Protein AF-A0A2L2WMX5-F1 (afdb_monomer)

pLDDT: mean 73.36, std 18.56, range [34.0, 93.81]

Nearest PDB structures (foldseek):
  5go3-assembly1_A  TM=2.638E-01  e=4.614E+00  Vibrio cholerae O1 biovar El Tor str. N16961
  4u0m-assembly2_B  TM=2.559E-01  e=7.012E+00  Vibrio cholerae O1 biovar El Tor str. N16961
  4xj3-assembly1_A  TM=2.789E-01  e=8.389E+00  Vibrio cholerae O1 biovar El Tor str. N16961

Sequence (191 aa):
MYQADRGTYKKETFTELFYHSCLGKLIIMAVIVAFGLLFANLSVPTEDDMIYNTADGISQCINENKLSKNDRIDDVVRNFTAIFTDSDSASIINNLKDFDKYNRLEVYRHTFYSTARVHNNFRPEGTRVAIGIFGIVIPTVSYNDIVMTVGPVRKEYNQKIIETNYDDEYFGTNPDLGNTYNTYQGDGSAE

Foldseek 3Di:
DPPPPPPDPPPDDPVNVLCPDPNNVVVVVVVVVVVVLVLLQVQAADPVRQCQLLLQLQLVQVVVCVVPNDDLVVLQVSLVVSLVDGDDPVSSVVRVVLQVVFWDWDKADDSRKIWIFIDGPVCNVTDTQWITGRNTIRGNDHPVRTDRDDDPPPPDDDDDDDPDPDDPPDPDDDPPPPDPDDDDDDDDDDD

Mean predicted aligned error: 16.43 Å

Radius of gyration: 32.98 Å; Cα contacts (8 Å, |Δi|>4): 197; chains: 1; bounding box: 71×63×131 Å

Secondary structure (DSSP, 8-state):
-------------HHHHHHHSHHHHHHHHHHHHHHHHHHHHHTSPPHHHHHHHHHHHHHHHHHHHHHS---HHHHHHHHHHTTS-PPPHHHHHHHHHHHHHHEEEEEEE-SS-EEEEEEETTEEEEEEEEEEETTEEEE---GGG-----------SS--S------TT--PPPP----------------

Solvent-accessible surface area (backbone atoms only — not comparable to full-atom values): 11806 Å² total; per-residue (Å²): 139,82,77,77,78,86,70,74,83,70,79,71,50,75,64,57,58,34,64,73,32,74,67,36,48,50,50,52,50,49,50,54,51,50,50,52,53,48,52,37,39,69,28,31,46,51,69,66,58,46,50,52,54,37,48,42,42,46,25,54,47,52,56,48,48,74,76,44,86,73,53,77,66,54,38,52,52,48,26,59,50,46,63,79,48,85,70,62,68,74,56,33,60,61,48,44,58,48,34,61,73,48,33,44,84,46,74,47,79,56,77,55,31,26,36,31,26,36,29,31,91,91,38,74,87,40,46,74,30,27,43,21,45,71,56,41,58,42,36,54,52,52,68,90,76,55,50,76,76,88,71,87,79,70,93,75,85,88,87,78,89,68,95,72,86,72,74,95,81,70,90,70,82,80,80,85,78,72,85,91,82,81,76,94,80,91,82,82,82,90,131

Structure (mmCIF, N/CA/C/O backbone):
data_AF-A0A2L2WMX5-F1
#
_entry.id   AF-A0A2L2WMX5-F1
#
loop_
_atom_site.group_PDB
_atom_site.id
_atom_site.type_symbol
_atom_site.label_atom_id
_atom_site.label_alt_id
_atom_site.label_comp_id
_atom_site.label_asym_id
_atom_site.label_entity_id
_atom_site.label_seq_id
_atom_site.pdbx_PDB_ins_code
_atom_site.Cartn_x
_atom_site.Cartn_y
_atom_site.Cartn_z
_atom_site.occupancy
_atom_site.B_iso_or_equiv
_atom_site.auth_seq_id
_atom_site.auth_comp_id
_atom_site.auth_asym_id
_atom_site.auth_atom_id
_atom_site.pdbx_PDB_model_num
ATOM 1 N N . MET A 1 1 ? -35.367 -8.261 71.807 1.00 41.25 1 MET A N 1
ATOM 2 C CA . MET A 1 1 ? -35.387 -7.088 70.910 1.00 41.25 1 MET A CA 1
ATOM 3 C C . MET A 1 1 ? -34.433 -7.364 69.762 1.00 41.25 1 MET A C 1
ATOM 5 O O . MET A 1 1 ? -33.237 -7.212 69.939 1.00 41.25 1 MET A O 1
ATOM 9 N N . TYR A 1 2 ? -34.944 -7.844 68.631 1.00 40.94 2 TYR A N 1
ATOM 10 C CA . TYR A 1 2 ? -34.192 -7.856 67.377 1.00 40.94 2 TYR A CA 1
ATOM 11 C C . TYR A 1 2 ? -34.917 -6.879 66.466 1.00 40.94 2 TYR A C 1
ATOM 13 O O . TYR A 1 2 ? -35.996 -7.162 65.949 1.00 40.94 2 TYR A O 1
ATOM 21 N N . GLN A 1 3 ? -34.390 -5.663 66.420 1.00 44.56 3 GLN A N 1
ATOM 22 C CA . GLN A 1 3 ? -34.899 -4.608 65.568 1.00 44.56 3 GLN A CA 1
ATOM 23 C C . GLN A 1 3 ? -34.494 -5.004 64.148 1.00 44.56 3 GLN A C 1
ATOM 25 O O . GLN A 1 3 ? -33.316 -4.976 63.805 1.00 44.56 3 GLN A O 1
ATOM 30 N N . ALA A 1 4 ? -35.460 -5.480 63.358 1.00 49.22 4 ALA A N 1
ATOM 31 C CA . ALA A 1 4 ? -35.287 -5.582 61.919 1.00 49.22 4 ALA A CA 1
ATOM 32 C C . ALA A 1 4 ? -35.006 -4.162 61.432 1.00 49.22 4 ALA A C 1
ATOM 34 O O . ALA A 1 4 ? -35.882 -3.296 61.507 1.00 49.22 4 ALA A O 1
ATOM 35 N N . ASP A 1 5 ? -33.757 -3.932 61.052 1.00 49.44 5 ASP A N 1
ATOM 36 C CA . ASP A 1 5 ? -33.227 -2.653 60.624 1.00 49.44 5 ASP A CA 1
ATOM 37 C C . ASP A 1 5 ? -33.973 -2.226 59.353 1.00 49.44 5 ASP A C 1
ATOM 39 O O . ASP A 1 5 ? -33.636 -2.588 58.228 1.00 49.44 5 ASP A O 1
ATOM 43 N N . ARG A 1 6 ? -35.086 -1.508 59.537 1.00 51.56 6 ARG A N 1
ATOM 44 C CA . ARG A 1 6 ? -35.838 -0.827 58.476 1.00 51.56 6 ARG A CA 1
ATOM 45 C C . ARG A 1 6 ? -35.110 0.473 58.139 1.00 51.56 6 ARG A C 1
ATOM 47 O O . ARG A 1 6 ? -35.677 1.558 58.225 1.00 51.56 6 ARG A O 1
ATOM 54 N N . GLY A 1 7 ? -33.834 0.343 57.801 1.00 49.38 7 GLY A N 1
ATOM 55 C CA . GLY A 1 7 ? -32.944 1.421 57.418 1.00 49.38 7 GLY A CA 1
ATOM 56 C C . GLY A 1 7 ? -32.698 1.374 55.919 1.00 49.38 7 GLY A C 1
ATOM 57 O O . GLY A 1 7 ? -31.764 0.737 55.459 1.00 49.38 7 GLY A O 1
ATOM 58 N N . THR A 1 8 ? -33.529 2.097 55.172 1.00 52.09 8 THR A N 1
ATOM 59 C CA . THR A 1 8 ? -33.134 2.730 53.905 1.00 52.09 8 THR A CA 1
ATOM 60 C C . THR A 1 8 ? -32.543 1.793 52.844 1.00 52.09 8 THR A C 1
ATOM 62 O O . THR A 1 8 ? -31.357 1.850 52.529 1.00 52.09 8 THR A O 1
ATOM 65 N N . TYR A 1 9 ? -33.393 1.009 52.173 1.00 51.25 9 TYR A N 1
ATOM 66 C CA . TYR A 1 9 ? -33.063 0.586 50.812 1.00 51.25 9 TYR A CA 1
ATOM 67 C C . TYR A 1 9 ? -32.984 1.857 49.958 1.00 51.25 9 TYR A C 1
ATOM 69 O O . TYR A 1 9 ? -34.004 2.363 49.483 1.00 51.25 9 TYR A O 1
ATOM 77 N N . LYS A 1 10 ? -31.782 2.432 49.816 1.00 58.75 10 LYS A N 1
ATOM 78 C CA . LYS A 1 10 ? -31.504 3.365 48.725 1.00 58.75 10 LYS A CA 1
ATOM 79 C C . LYS A 1 10 ? -31.929 2.621 47.467 1.00 58.75 10 LYS A C 1
ATOM 81 O O . LYS A 1 10 ? -31.418 1.539 47.198 1.00 58.75 10 LYS A O 1
ATOM 86 N N . LYS A 1 11 ? -32.925 3.148 46.753 1.00 59.44 11 LYS A N 1
ATOM 87 C CA . LYS A 1 11 ? -33.262 2.642 45.426 1.00 59.44 11 LYS A CA 1
ATOM 88 C C . LYS A 1 11 ? -32.027 2.891 44.572 1.00 59.44 11 LYS A C 1
ATOM 90 O O . LYS A 1 11 ? -31.824 4.019 44.135 1.00 59.44 11 LYS A O 1
ATOM 95 N N . GLU A 1 12 ? -31.178 1.878 44.438 1.00 60.22 12 GLU A N 1
ATOM 96 C CA . GLU A 1 12 ? -30.076 1.918 43.490 1.00 60.22 12 GLU A CA 1
ATOM 97 C C . GLU A 1 12 ? -30.666 2.247 42.127 1.00 60.22 12 GLU A C 1
ATOM 99 O O . GLU A 1 12 ? -31.717 1.735 41.718 1.00 60.22 12 GLU A O 1
ATOM 104 N N . THR A 1 13 ? -30.031 3.201 41.467 1.00 73.50 13 THR A N 1
ATOM 105 C CA . THR A 1 13 ? -30.503 3.691 40.182 1.00 73.50 13 THR A CA 1
ATOM 106 C C . THR A 1 13 ? -30.373 2.545 39.176 1.00 73.50 13 THR A C 1
ATOM 108 O O . THR A 1 13 ? -29.418 1.775 39.242 1.00 73.50 13 THR A O 1
ATOM 111 N N . PHE A 1 14 ? -31.305 2.406 38.226 1.00 69.94 14 PHE A N 1
ATOM 112 C CA . PHE A 1 14 ? -31.273 1.315 37.230 1.00 69.94 14 PHE A CA 1
ATOM 113 C C . PHE A 1 14 ? -29.909 1.183 36.523 1.00 69.94 14 PHE A C 1
ATOM 115 O O . PHE A 1 14 ? -29.505 0.089 36.137 1.00 69.94 14 PHE A O 1
ATOM 122 N N . THR A 1 15 ? -29.186 2.296 36.392 1.00 68.62 15 THR A N 1
ATOM 123 C CA . THR A 1 15 ? -27.821 2.373 35.871 1.00 68.62 15 THR A CA 1
ATOM 124 C C . THR A 1 15 ? -26.786 1.689 36.769 1.00 68.62 15 THR A C 1
ATOM 126 O O . THR A 1 15 ? -25.970 0.941 36.244 1.00 68.62 15 THR A O 1
ATOM 129 N N . GLU A 1 16 ? -26.818 1.859 38.095 1.00 70.94 16 GLU A N 1
ATOM 130 C CA . GLU A 1 16 ? -25.892 1.184 39.028 1.00 70.94 16 GLU A CA 1
ATOM 131 C C . GLU A 1 16 ? -26.075 -0.339 38.993 1.00 70.94 16 GLU A C 1
ATOM 133 O O . GLU A 1 16 ? -25.103 -1.077 38.820 1.00 70.94 16 GLU A O 1
ATOM 138 N N . LEU A 1 17 ? -27.326 -0.811 39.027 1.00 69.94 17 LEU A N 1
ATOM 139 C CA . LEU A 1 17 ? -27.646 -2.235 38.872 1.00 69.94 17 LEU A CA 1
ATOM 140 C C . LEU A 1 17 ? -27.201 -2.791 37.513 1.00 69.94 17 LEU A C 1
ATOM 142 O O . LEU A 1 17 ? -26.753 -3.935 37.419 1.00 69.94 17 LEU A O 1
ATOM 146 N N . PHE A 1 18 ? -27.293 -1.985 36.455 1.00 72.44 18 PHE A N 1
ATOM 147 C CA . PHE A 1 18 ? -26.831 -2.368 35.127 1.00 72.44 18 PHE A CA 1
ATOM 148 C C . PHE A 1 18 ? -25.299 -2.470 35.057 1.0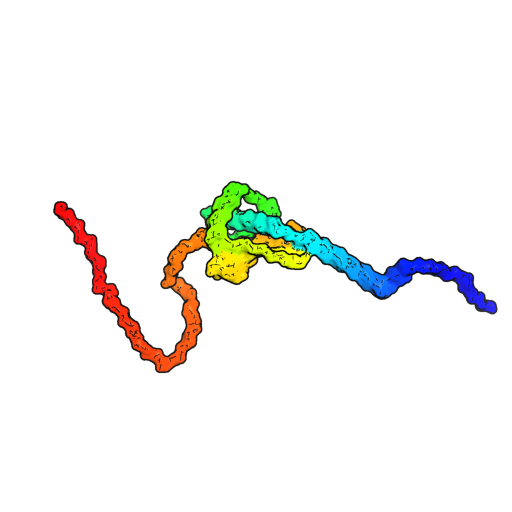0 72.44 18 PHE A C 1
ATOM 150 O O . PHE A 1 18 ? -24.791 -3.484 34.587 1.00 72.44 18 PHE A O 1
ATOM 157 N N . TYR A 1 19 ? -24.553 -1.494 35.587 1.00 75.00 19 TYR A N 1
ATOM 158 C CA . TYR A 1 19 ? -23.081 -1.514 35.609 1.00 75.00 19 TYR A CA 1
ATOM 159 C C . TYR A 1 19 ? -22.501 -2.673 36.438 1.00 75.00 19 TYR A C 1
ATOM 161 O O . TYR A 1 19 ? -21.453 -3.227 36.088 1.00 75.00 19 TYR A O 1
ATOM 169 N N . HIS A 1 20 ? -23.181 -3.072 37.516 1.00 76.69 20 HIS A N 1
ATOM 170 C CA . HIS A 1 20 ? -22.767 -4.202 38.350 1.00 76.69 20 HIS A CA 1
ATOM 171 C C . HIS A 1 20 ? -23.215 -5.573 37.814 1.00 76.69 20 HIS A C 1
ATOM 173 O O . HIS A 1 20 ? -22.641 -6.593 38.203 1.00 76.69 20 HIS A O 1
ATOM 179 N N . SER A 1 21 ? -24.174 -5.619 36.885 1.00 82.00 21 SER A N 1
ATOM 180 C CA . SER A 1 21 ? -24.648 -6.860 36.268 1.00 82.00 21 SER A CA 1
ATOM 181 C C . SER A 1 21 ? -23.655 -7.430 35.245 1.00 82.00 21 SER A C 1
ATOM 183 O O . SER A 1 21 ? -23.031 -6.702 34.470 1.00 82.00 21 SER A O 1
ATOM 185 N N . CYS A 1 22 ? -23.549 -8.764 35.191 1.00 82.12 22 CYS A N 1
ATOM 186 C CA . CYS A 1 22 ? -22.754 -9.483 34.186 1.00 82.12 22 CYS A CA 1
ATOM 187 C C . CYS A 1 22 ? -23.188 -9.121 32.753 1.00 82.12 22 CYS A C 1
ATOM 189 O O . CYS A 1 22 ? -22.350 -8.892 31.882 1.00 82.12 22 CYS A O 1
ATOM 191 N N . LEU A 1 23 ? -24.500 -8.972 32.535 1.00 83.44 23 LEU A N 1
ATOM 192 C CA . LEU A 1 23 ? -25.064 -8.563 31.248 1.00 83.44 23 LEU A CA 1
ATOM 193 C C . LEU A 1 23 ? -24.640 -7.135 30.871 1.00 83.44 23 LEU A C 1
ATOM 195 O O . LEU A 1 23 ? -24.259 -6.890 29.730 1.00 83.44 23 LEU A O 1
ATOM 199 N N . GLY A 1 24 ? -24.662 -6.197 31.822 1.00 84.88 24 GLY A N 1
ATOM 200 C CA . GLY A 1 24 ? -24.267 -4.814 31.555 1.00 84.88 24 GLY A CA 1
ATOM 201 C C . GLY A 1 24 ? -22.781 -4.681 31.237 1.00 84.88 24 GLY A C 1
ATOM 202 O O . GLY A 1 24 ? -22.425 -3.977 30.297 1.00 84.88 24 GLY A O 1
ATOM 203 N N . LYS A 1 25 ? -21.909 -5.438 31.918 1.00 86.88 25 LYS A N 1
ATOM 204 C CA . LYS A 1 25 ? -20.477 -5.511 31.574 1.00 86.88 25 LYS A CA 1
ATOM 205 C C . LYS A 1 25 ? -20.234 -6.063 30.166 1.00 86.88 25 LYS A C 1
ATOM 207 O O . LYS A 1 25 ? -19.391 -5.526 29.450 1.00 86.88 25 LYS A O 1
ATOM 212 N N . LEU A 1 26 ? -20.982 -7.091 29.750 1.00 88.69 26 LEU A N 1
ATOM 213 C CA . LEU A 1 26 ? -20.914 -7.615 28.380 1.00 88.69 26 LEU A CA 1
ATOM 214 C C . LEU A 1 26 ? -21.380 -6.581 27.348 1.00 88.69 26 LEU A C 1
ATOM 216 O O . LEU A 1 26 ? -20.727 -6.419 26.321 1.00 88.69 26 LEU A O 1
ATOM 220 N N . ILE A 1 27 ? -22.456 -5.844 27.635 1.00 89.75 27 ILE A N 1
ATOM 221 C CA . ILE A 1 27 ? -22.951 -4.780 26.751 1.00 89.75 27 ILE A CA 1
ATOM 222 C C . ILE A 1 27 ? -21.928 -3.643 26.643 1.00 89.75 27 ILE A C 1
ATOM 224 O O . ILE A 1 27 ? -21.649 -3.186 25.540 1.00 89.75 27 ILE A O 1
ATOM 228 N N . ILE A 1 28 ? -21.308 -3.224 27.749 1.00 88.75 28 ILE A N 1
ATOM 229 C CA . ILE A 1 28 ? -20.260 -2.190 27.740 1.00 88.75 28 ILE A CA 1
ATOM 230 C C . ILE A 1 28 ? -19.054 -2.641 26.904 1.00 88.75 28 ILE A C 1
ATOM 232 O O . ILE A 1 28 ? -18.575 -1.876 26.069 1.00 88.75 28 ILE A O 1
ATOM 236 N N . MET A 1 29 ? -18.594 -3.887 27.065 1.00 89.75 29 MET A N 1
ATOM 237 C CA . MET A 1 29 ? -17.517 -4.437 26.231 1.00 89.75 29 MET A CA 1
ATOM 238 C C . MET A 1 29 ? -17.911 -4.487 24.753 1.00 89.75 29 MET A C 1
ATOM 240 O O . MET A 1 29 ? -17.118 -4.097 23.900 1.00 89.75 29 MET A O 1
ATOM 244 N N . ALA A 1 30 ? -19.142 -4.896 24.439 1.00 91.00 30 ALA A N 1
ATOM 245 C CA . ALA A 1 30 ? -19.645 -4.900 23.069 1.00 91.00 30 ALA A CA 1
ATOM 246 C C . ALA A 1 30 ? -19.672 -3.489 22.463 1.00 91.00 30 ALA A C 1
ATOM 248 O O . ALA A 1 30 ? -19.291 -3.320 21.309 1.00 91.00 30 ALA A O 1
ATOM 249 N N . VAL A 1 31 ? -20.054 -2.470 23.240 1.00 92.44 31 VAL A N 1
ATOM 250 C CA . VAL A 1 31 ? -20.036 -1.065 22.806 1.00 92.44 31 VAL A CA 1
ATOM 251 C C . VAL A 1 31 ? -18.608 -0.587 22.534 1.00 92.44 31 VAL A C 1
ATOM 253 O O . VAL A 1 31 ? -18.368 0.012 21.490 1.00 92.44 31 VAL A O 1
ATOM 256 N N . ILE A 1 32 ? -17.644 -0.887 23.411 1.00 91.94 32 ILE A N 1
ATOM 257 C CA . ILE A 1 32 ? -16.231 -0.520 23.201 1.00 91.94 32 ILE A CA 1
ATOM 258 C C . ILE A 1 32 ? -15.684 -1.172 21.926 1.00 91.94 32 ILE A C 1
ATOM 260 O O . ILE A 1 32 ? -15.060 -0.499 21.105 1.00 91.94 32 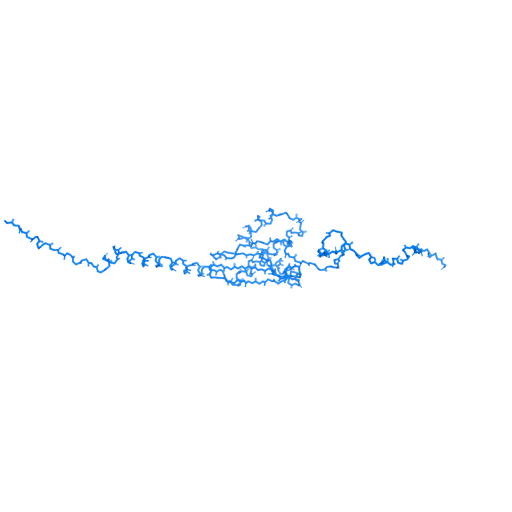ILE A O 1
ATOM 264 N N . VAL A 1 33 ? -15.952 -2.466 21.730 1.00 91.81 33 VAL A N 1
ATOM 265 C CA . VAL A 1 33 ? -15.545 -3.185 20.515 1.00 91.81 33 VAL A CA 1
ATOM 266 C C . VAL A 1 33 ? -16.223 -2.589 19.282 1.00 91.81 33 VAL A C 1
ATOM 268 O O . VAL A 1 33 ? -15.554 -2.353 18.282 1.00 91.81 33 VAL A O 1
ATOM 271 N N . ALA A 1 34 ? -17.519 -2.276 19.352 1.00 90.12 34 ALA A N 1
ATOM 272 C CA . ALA A 1 34 ? -18.249 -1.655 18.250 1.00 90.12 34 ALA A CA 1
ATOM 273 C C . ALA A 1 34 ? -17.668 -0.285 17.873 1.00 90.12 34 ALA A C 1
ATOM 275 O O . ALA A 1 34 ? -17.470 -0.020 16.689 1.00 90.12 34 ALA A O 1
ATOM 276 N N . PHE A 1 35 ? -17.327 0.556 18.855 1.00 91.12 35 PHE A N 1
ATOM 277 C CA . PHE A 1 35 ? -16.633 1.818 18.598 1.00 91.12 35 PHE A CA 1
ATOM 278 C C . PHE A 1 35 ? -15.264 1.588 17.954 1.00 91.12 35 PHE A C 1
ATOM 280 O O . PHE A 1 35 ? -14.953 2.240 16.960 1.00 91.12 35 PHE A O 1
ATOM 287 N N . GLY A 1 36 ? -14.474 0.635 18.455 1.00 85.75 36 GLY A N 1
ATOM 288 C CA . GLY A 1 36 ? -13.181 0.285 17.861 1.00 85.75 36 GLY A CA 1
ATOM 289 C C . GLY A 1 36 ? -13.298 -0.149 16.395 1.00 85.75 36 GLY A C 1
ATOM 290 O O . GLY A 1 36 ? -12.542 0.323 15.549 1.00 85.75 36 GLY A O 1
ATOM 291 N N . LEU A 1 37 ? -14.287 -0.987 16.073 1.00 85.50 37 LEU A N 1
ATOM 292 C CA . LEU A 1 37 ? -14.553 -1.428 14.700 1.00 85.50 37 LEU A CA 1
ATOM 293 C C . LEU A 1 37 ? -15.061 -0.288 13.807 1.00 85.50 37 LEU A C 1
ATOM 295 O O . LEU A 1 37 ? -14.720 -0.240 12.626 1.00 85.50 37 LEU A O 1
ATOM 299 N N . LEU A 1 38 ? -15.844 0.641 14.360 1.00 86.94 38 LEU A N 1
ATOM 300 C CA . LEU A 1 38 ? -16.337 1.811 13.638 1.00 86.94 38 LEU A CA 1
ATOM 301 C C . LEU A 1 38 ? -15.187 2.751 13.265 1.00 86.94 38 LEU A C 1
ATOM 303 O O . LEU A 1 38 ? -15.079 3.134 12.102 1.00 86.94 38 LEU A O 1
ATOM 307 N N . PHE A 1 39 ? -14.292 3.055 14.209 1.00 85.38 39 PHE A N 1
ATOM 308 C CA . PHE A 1 39 ? -13.084 3.829 13.917 1.00 85.38 39 PHE A CA 1
ATOM 309 C C . PHE A 1 39 ? -12.190 3.115 12.902 1.00 85.38 39 PHE A C 1
ATOM 311 O O . PHE A 1 39 ? -11.739 3.744 11.953 1.00 85.38 39 PHE A O 1
ATOM 318 N N . ALA A 1 40 ? -11.991 1.802 13.037 1.00 80.00 40 ALA A N 1
ATOM 319 C CA . ALA A 1 40 ? -11.187 1.043 12.083 1.00 80.00 40 ALA A CA 1
ATOM 320 C C . ALA A 1 40 ? -11.748 1.108 10.652 1.00 80.00 40 ALA A C 1
ATOM 322 O O . ALA A 1 40 ? -10.973 1.257 9.714 1.00 80.00 40 ALA A O 1
ATOM 323 N N . ASN A 1 41 ? -13.072 1.036 10.481 1.00 81.56 41 ASN A N 1
ATOM 324 C CA . ASN A 1 41 ? -13.720 1.119 9.168 1.00 81.56 41 ASN A CA 1
ATOM 325 C C . ASN A 1 41 ? -13.677 2.545 8.583 1.00 81.56 41 ASN A C 1
ATOM 327 O O . ASN A 1 41 ? -13.388 2.728 7.400 1.00 81.56 41 ASN A O 1
ATOM 331 N N . LEU A 1 42 ? -13.918 3.568 9.412 1.00 83.31 42 LEU A N 1
ATOM 332 C CA . LEU A 1 42 ? -13.834 4.969 8.982 1.00 83.31 42 LEU A CA 1
ATOM 333 C C . LEU A 1 42 ? -12.412 5.376 8.595 1.00 83.31 42 LEU A C 1
ATOM 335 O O . LEU A 1 42 ? -12.233 6.165 7.674 1.00 83.31 42 LEU A O 1
ATOM 339 N N . SER A 1 43 ? -11.410 4.810 9.260 1.00 84.25 43 SER A N 1
ATOM 340 C CA . SER A 1 43 ? -10.011 5.059 8.948 1.00 84.25 43 SER A CA 1
ATOM 341 C C . SER A 1 43 ? -9.493 4.212 7.781 1.00 84.25 43 SER A C 1
ATOM 343 O O . SER A 1 43 ? -8.298 4.226 7.539 1.00 84.25 43 SER A O 1
ATOM 345 N N . VAL A 1 44 ? -10.296 3.438 7.043 1.00 86.88 44 VAL A N 1
ATOM 346 C CA . VAL A 1 44 ? -9.763 2.731 5.859 1.00 86.88 44 VAL A CA 1
ATOM 347 C C . VAL A 1 44 ? -9.544 3.736 4.719 1.00 86.88 44 VAL A C 1
ATOM 349 O O . VAL A 1 44 ? -10.531 4.353 4.294 1.00 86.88 44 VAL A O 1
ATOM 352 N N . PRO A 1 45 ? -8.310 3.870 4.184 1.00 86.75 45 PRO A N 1
ATOM 353 C CA . PRO A 1 45 ? -8.007 4.858 3.150 1.00 86.75 45 PRO A CA 1
ATOM 354 C C . PRO A 1 45 ? -8.880 4.650 1.909 1.00 86.75 45 PRO A C 1
ATOM 356 O O . PRO A 1 45 ? -9.309 3.525 1.611 1.00 86.75 45 PRO A O 1
ATOM 359 N N . THR A 1 46 ? -9.209 5.747 1.226 1.00 88.50 46 THR A N 1
ATOM 360 C CA . THR A 1 46 ? -10.083 5.704 0.049 1.00 88.50 46 THR A CA 1
ATOM 361 C C . THR A 1 46 ? -9.381 5.034 -1.132 1.00 88.50 46 THR A C 1
ATOM 363 O O . THR A 1 46 ? -8.176 4.784 -1.105 1.00 88.50 46 THR A O 1
ATOM 366 N N . GLU A 1 47 ? -10.148 4.675 -2.161 1.00 89.69 47 GLU A N 1
ATOM 367 C CA . GLU A 1 47 ? -9.573 4.109 -3.383 1.00 89.69 47 GLU A CA 1
ATOM 368 C C . GLU A 1 47 ? -8.634 5.105 -4.071 1.00 89.69 47 GLU A C 1
ATOM 370 O O . GLU A 1 47 ? -7.521 4.730 -4.428 1.00 89.69 47 GLU A O 1
ATOM 375 N N . ASP A 1 48 ? -9.025 6.377 -4.143 1.00 89.38 48 ASP A N 1
ATOM 376 C CA . ASP A 1 48 ? -8.208 7.437 -4.735 1.00 89.38 48 ASP A CA 1
ATOM 377 C C . ASP A 1 48 ? -6.899 7.645 -3.960 1.00 89.38 48 ASP A C 1
ATOM 379 O O . ASP A 1 48 ? -5.831 7.701 -4.570 1.00 89.38 48 ASP A O 1
ATOM 383 N N . ASP A 1 49 ? -6.951 7.658 -2.621 1.00 88.38 49 ASP A N 1
ATOM 384 C CA . ASP A 1 49 ? -5.746 7.761 -1.781 1.00 88.38 49 ASP A CA 1
ATOM 385 C C . ASP A 1 49 ? -4.818 6.559 -1.989 1.00 88.38 49 ASP A C 1
ATOM 387 O O . ASP A 1 49 ? -3.595 6.698 -2.033 1.00 88.38 49 ASP A O 1
ATOM 391 N N . MET A 1 50 ? -5.391 5.359 -2.117 1.00 91.12 50 MET A N 1
ATOM 392 C CA . MET A 1 50 ? -4.621 4.151 -2.397 1.00 91.12 50 MET A CA 1
ATOM 393 C C . MET A 1 50 ? -3.963 4.224 -3.769 1.00 91.12 50 MET A C 1
ATOM 395 O O . MET A 1 50 ? -2.783 3.896 -3.878 1.00 91.12 50 MET A O 1
ATOM 399 N N . ILE A 1 51 ? -4.692 4.651 -4.800 1.00 90.31 51 ILE A N 1
ATOM 400 C CA . ILE A 1 51 ? -4.159 4.786 -6.157 1.00 90.31 51 ILE A CA 1
ATOM 401 C C . ILE A 1 51 ? -3.037 5.817 -6.167 1.00 90.31 51 ILE A C 1
ATOM 403 O O . ILE A 1 51 ? -1.945 5.490 -6.620 1.00 90.31 51 ILE A O 1
ATOM 407 N N . TYR A 1 52 ? -3.272 7.014 -5.629 1.00 88.31 52 TYR A N 1
ATOM 408 C CA . TYR A 1 52 ? -2.301 8.105 -5.628 1.00 88.31 52 TYR A CA 1
ATOM 409 C C . TYR A 1 52 ? -0.997 7.712 -4.925 1.00 88.31 52 TYR A C 1
ATOM 411 O O . TYR A 1 52 ? 0.066 7.744 -5.540 1.00 88.31 52 TYR A O 1
ATOM 419 N N . ASN A 1 53 ? -1.077 7.249 -3.674 1.00 88.31 53 ASN A N 1
ATOM 420 C CA . ASN A 1 53 ? 0.115 6.911 -2.890 1.00 88.31 53 ASN A CA 1
ATOM 421 C C . ASN A 1 53 ? 0.845 5.674 -3.439 1.00 88.31 53 ASN A C 1
ATOM 423 O O . ASN A 1 53 ? 2.071 5.579 -3.377 1.00 88.31 53 ASN A O 1
ATOM 427 N N . THR A 1 54 ? 0.111 4.713 -4.009 1.00 90.31 54 THR A N 1
ATOM 428 C CA . THR A 1 54 ? 0.742 3.543 -4.638 1.00 90.31 54 THR A CA 1
ATOM 429 C C . THR A 1 54 ? 1.414 3.921 -5.957 1.00 90.31 54 THR A C 1
ATOM 431 O O . THR A 1 54 ? 2.519 3.461 -6.229 1.00 90.31 54 THR A O 1
ATOM 434 N N . ALA A 1 55 ? 0.774 4.764 -6.768 1.00 89.06 55 ALA A N 1
ATOM 435 C CA . ALA A 1 55 ? 1.326 5.283 -8.015 1.00 89.06 55 ALA A CA 1
ATOM 436 C C . ALA A 1 55 ? 2.595 6.113 -7.766 1.00 89.06 55 ALA A C 1
ATOM 438 O O . ALA A 1 55 ? 3.579 5.968 -8.495 1.00 89.06 55 ALA A O 1
ATOM 439 N N . ASP 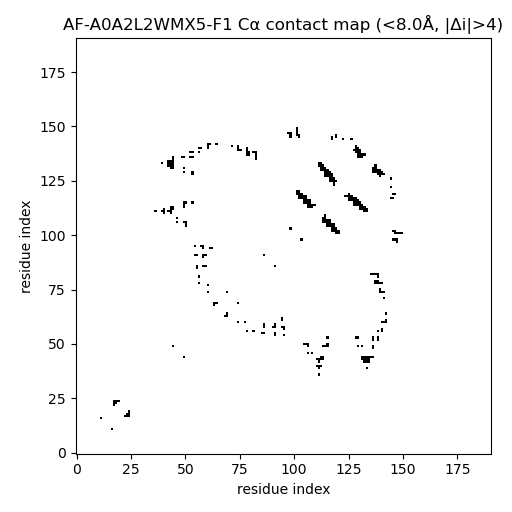A 1 56 ? 2.603 6.914 -6.700 1.00 88.12 56 ASP A N 1
ATOM 440 C CA . ASP A 1 56 ? 3.783 7.645 -6.244 1.00 88.12 56 ASP A CA 1
ATOM 441 C C . ASP A 1 56 ? 4.931 6.688 -5.878 1.00 88.12 56 ASP A C 1
ATOM 443 O O . ASP A 1 56 ? 6.016 6.763 -6.461 1.00 88.12 56 ASP A O 1
ATOM 447 N N . GLY A 1 57 ? 4.667 5.687 -5.028 1.00 87.12 57 GLY A N 1
ATOM 448 C CA . GLY A 1 57 ? 5.656 4.663 -4.668 1.00 87.12 57 GLY A CA 1
ATOM 449 C C . GLY A 1 57 ? 6.182 3.858 -5.867 1.00 87.12 57 GLY A C 1
ATOM 450 O O . GLY A 1 57 ? 7.367 3.518 -5.924 1.00 87.12 57 GLY A O 1
ATOM 451 N N . ILE A 1 58 ? 5.333 3.590 -6.866 1.00 89.06 58 ILE A N 1
ATOM 452 C CA . ILE A 1 58 ? 5.727 2.962 -8.137 1.00 89.06 58 ILE A CA 1
ATOM 453 C C . ILE A 1 58 ? 6.664 3.877 -8.931 1.00 89.06 58 ILE A C 1
ATOM 455 O O . ILE A 1 58 ? 7.702 3.417 -9.411 1.00 89.06 58 ILE A O 1
ATOM 459 N N . SER A 1 59 ? 6.346 5.167 -9.043 1.00 87.69 59 SER A N 1
ATOM 460 C CA . SER A 1 59 ? 7.204 6.141 -9.727 1.00 87.69 59 SER A CA 1
ATOM 461 C C . SER A 1 59 ? 8.579 6.248 -9.064 1.00 87.69 59 SER A C 1
ATOM 463 O O . SER A 1 59 ? 9.600 6.185 -9.756 1.00 87.69 59 SER A O 1
ATOM 465 N N . GLN A 1 60 ? 8.622 6.339 -7.730 1.00 84.94 60 GLN A N 1
ATOM 466 C CA . GLN A 1 60 ? 9.872 6.362 -6.967 1.00 84.94 60 GLN A CA 1
ATOM 467 C C . GLN A 1 60 ? 10.696 5.090 -7.218 1.00 84.94 60 GLN A C 1
ATOM 469 O O . GLN A 1 60 ? 11.887 5.166 -7.524 1.00 84.94 60 GLN A O 1
ATOM 474 N N . CYS A 1 61 ? 10.048 3.920 -7.196 1.00 86.50 61 CYS A N 1
ATOM 475 C CA . CYS A 1 61 ? 10.690 2.636 -7.480 1.00 86.50 61 CYS A CA 1
ATOM 476 C C . CYS A 1 61 ? 11.312 2.579 -8.887 1.00 86.50 61 CYS A C 1
ATOM 478 O O . CYS A 1 61 ? 12.442 2.108 -9.046 1.00 86.50 61 CYS A O 1
ATOM 480 N N . ILE A 1 62 ? 10.604 3.077 -9.904 1.00 86.00 62 ILE A N 1
ATOM 481 C CA . ILE A 1 62 ? 11.088 3.115 -11.291 1.00 86.00 62 ILE A CA 1
ATOM 482 C C . ILE A 1 62 ? 12.263 4.089 -11.436 1.00 86.00 62 ILE A C 1
ATOM 484 O O . ILE A 1 62 ? 13.251 3.758 -12.092 1.00 86.00 62 ILE A O 1
ATOM 488 N N . ASN A 1 63 ? 12.175 5.280 -10.839 1.00 83.75 63 ASN A N 1
ATOM 489 C CA . ASN A 1 63 ? 13.236 6.288 -10.908 1.00 83.75 63 ASN A CA 1
ATOM 490 C C . ASN A 1 63 ? 14.537 5.803 -10.274 1.00 83.75 63 ASN A C 1
ATOM 492 O O . ASN A 1 63 ? 15.599 5.945 -10.878 1.00 83.75 63 ASN A O 1
ATOM 496 N N . GLU A 1 64 ? 14.465 5.200 -9.090 1.00 79.31 64 GLU A N 1
ATOM 497 C CA . GLU A 1 64 ? 15.656 4.692 -8.412 1.00 79.31 64 GLU A CA 1
ATOM 498 C C . GLU A 1 64 ? 16.299 3.539 -9.181 1.00 79.31 64 GLU A C 1
ATOM 500 O O . GLU A 1 64 ? 17.511 3.553 -9.385 1.00 79.31 64 GLU A O 1
ATOM 505 N N . ASN A 1 65 ? 15.499 2.607 -9.713 1.00 80.94 65 ASN A N 1
ATOM 506 C CA . ASN A 1 65 ? 16.030 1.490 -10.500 1.00 80.94 65 ASN A CA 1
ATOM 507 C C . ASN A 1 65 ? 16.676 1.922 -11.825 1.00 80.94 65 ASN A C 1
ATOM 509 O O . ASN A 1 65 ? 17.549 1.221 -12.336 1.00 80.94 65 ASN A O 1
ATOM 513 N N . LYS A 1 66 ? 16.287 3.077 -12.386 1.00 76.56 66 LYS A N 1
ATOM 514 C CA . LYS A 1 66 ? 16.982 3.676 -13.540 1.00 76.56 66 LYS A CA 1
ATOM 515 C C . LYS A 1 66 ? 18.379 4.191 -13.174 1.00 76.56 66 LYS A C 1
ATOM 517 O O . LYS A 1 66 ? 19.245 4.222 -14.045 1.00 76.56 66 LYS A O 1
ATOM 522 N N . LEU A 1 67 ? 18.591 4.616 -11.926 1.00 74.38 67 LEU A N 1
ATOM 523 C CA . LEU A 1 67 ? 19.850 5.198 -11.448 1.00 74.38 67 LEU A CA 1
ATOM 524 C C . LEU A 1 67 ? 20.821 4.131 -10.933 1.00 74.38 67 LEU A C 1
ATOM 526 O O . LEU A 1 67 ? 22.013 4.189 -11.231 1.00 74.38 67 LEU A O 1
ATOM 530 N N . SER A 1 68 ? 20.320 3.156 -10.177 1.00 74.12 68 SER A N 1
ATOM 531 C CA . SER A 1 68 ? 21.091 2.032 -9.654 1.00 74.12 68 SER A CA 1
ATOM 532 C C . SER A 1 68 ? 20.185 0.822 -9.488 1.00 74.12 68 SER A C 1
ATOM 534 O O . SER A 1 68 ? 19.024 0.950 -9.113 1.00 74.12 68 SER A O 1
ATOM 536 N N . LYS A 1 69 ? 20.708 -0.378 -9.745 1.00 75.38 69 LYS A N 1
ATOM 537 C CA . LYS A 1 69 ? 19.961 -1.604 -9.468 1.00 75.38 69 LYS A CA 1
ATOM 538 C C . LYS A 1 69 ? 19.846 -1.761 -7.949 1.00 75.38 69 LYS A C 1
ATOM 540 O O . LYS A 1 69 ? 20.866 -1.966 -7.297 1.00 75.38 69 LYS A O 1
ATOM 545 N N . ASN A 1 70 ? 18.632 -1.649 -7.418 1.00 70.56 70 ASN A N 1
ATOM 546 C CA . ASN A 1 70 ? 18.378 -1.750 -5.982 1.00 70.56 70 ASN A CA 1
ATOM 547 C C . ASN A 1 70 ? 18.245 -3.209 -5.537 1.00 70.56 70 ASN A C 1
ATOM 549 O O . ASN A 1 70 ? 17.681 -4.047 -6.250 1.00 70.56 70 ASN A O 1
ATOM 553 N N . ASP A 1 71 ? 18.719 -3.489 -4.325 1.00 80.56 71 ASP A N 1
ATOM 554 C CA . ASP A 1 71 ? 18.490 -4.764 -3.654 1.00 80.56 71 ASP A CA 1
ATOM 555 C C . ASP A 1 71 ? 17.227 -4.708 -2.777 1.00 80.56 71 ASP A C 1
ATOM 557 O O . ASP A 1 71 ? 16.657 -3.654 -2.493 1.00 80.56 71 ASP A O 1
ATOM 561 N N . ARG A 1 72 ? 16.774 -5.873 -2.291 1.00 78.31 72 ARG A N 1
ATOM 562 C CA . ARG A 1 72 ? 15.531 -5.989 -1.497 1.00 78.31 72 ARG A CA 1
ATOM 563 C C . ARG A 1 72 ? 15.520 -5.128 -0.229 1.00 78.31 72 ARG A C 1
ATOM 565 O O . ARG A 1 72 ? 14.445 -4.802 0.261 1.00 78.31 72 ARG A O 1
ATOM 572 N N . ILE A 1 73 ? 16.689 -4.819 0.334 1.00 80.56 73 ILE A N 1
ATOM 573 C CA . ILE A 1 73 ? 16.803 -3.977 1.532 1.00 80.56 73 ILE A CA 1
ATOM 574 C C . ILE A 1 73 ? 16.507 -2.519 1.173 1.00 80.56 73 ILE A C 1
ATOM 576 O O . ILE A 1 73 ? 15.732 -1.874 1.878 1.00 80.56 73 ILE A O 1
ATOM 580 N N . ASP A 1 74 ? 17.036 -2.037 0.049 1.00 80.19 74 ASP A N 1
ATOM 581 C CA . ASP A 1 74 ? 16.785 -0.680 -0.443 1.00 80.19 74 ASP A CA 1
ATOM 582 C C . ASP A 1 74 ? 15.303 -0.495 -0.780 1.00 80.19 74 ASP A C 1
ATOM 584 O O . ASP A 1 74 ? 14.705 0.520 -0.429 1.00 80.19 74 ASP A O 1
ATOM 588 N N . ASP A 1 75 ? 14.672 -1.524 -1.362 1.00 82.88 75 ASP A N 1
ATOM 589 C CA . ASP A 1 75 ? 13.228 -1.542 -1.607 1.00 82.88 75 ASP A CA 1
ATOM 590 C C . ASP A 1 75 ? 12.418 -1.371 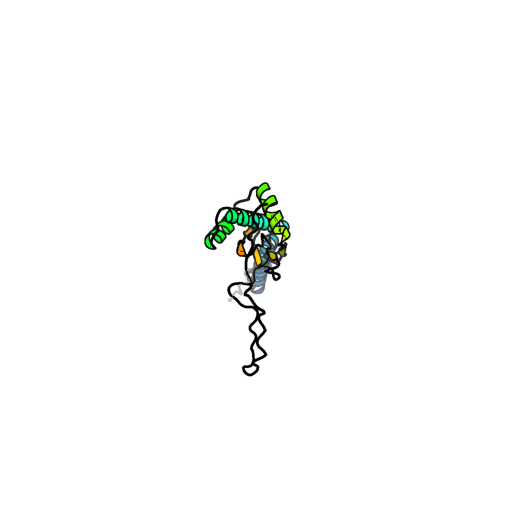-0.309 1.00 82.88 75 ASP A C 1
ATOM 592 O O . ASP A 1 75 ? 11.435 -0.632 -0.291 1.00 82.88 75 ASP A O 1
ATOM 596 N N . VAL A 1 76 ? 12.805 -2.031 0.789 1.00 83.38 76 VAL A N 1
ATOM 597 C CA . VAL A 1 76 ? 12.110 -1.905 2.085 1.00 83.38 76 VAL A CA 1
ATOM 598 C C . VAL A 1 76 ? 12.285 -0.507 2.670 1.00 83.38 76 VAL A C 1
ATOM 600 O O . VAL A 1 76 ? 11.311 0.078 3.143 1.00 83.38 76 VAL A O 1
ATOM 603 N N . VAL A 1 77 ? 13.505 0.033 2.630 1.00 85.12 77 VAL A N 1
ATOM 604 C CA . VAL A 1 77 ? 13.792 1.375 3.151 1.00 85.12 77 VAL A CA 1
ATOM 605 C C . VAL A 1 77 ? 13.015 2.426 2.362 1.00 85.12 77 VAL A C 1
ATOM 607 O O . VAL A 1 77 ? 12.321 3.228 2.982 1.00 85.12 77 VAL A O 1
ATOM 610 N N . ARG A 1 78 ? 13.035 2.366 1.023 1.00 85.69 78 ARG A N 1
ATOM 611 C CA . ARG A 1 78 ? 12.264 3.275 0.162 1.00 85.69 78 ARG A CA 1
ATOM 612 C C . ARG A 1 78 ? 10.774 3.206 0.473 1.00 85.69 78 ARG A C 1
ATOM 614 O O . ARG A 1 78 ? 10.130 4.229 0.666 1.00 85.69 78 ARG A O 1
ATOM 621 N N . ASN A 1 79 ? 10.221 1.998 0.525 1.00 85.19 79 ASN A N 1
ATOM 622 C CA . ASN A 1 79 ? 8.804 1.794 0.813 1.00 85.19 79 ASN A CA 1
ATOM 623 C C . ASN A 1 79 ? 8.401 2.400 2.170 1.00 85.19 79 ASN A C 1
ATOM 625 O O . ASN A 1 79 ? 7.310 2.943 2.310 1.00 85.19 79 ASN A O 1
ATOM 629 N N . PHE A 1 80 ? 9.294 2.363 3.162 1.00 85.06 80 PHE A N 1
ATOM 630 C CA . PHE A 1 80 ? 9.062 3.019 4.445 1.00 85.06 80 PHE A CA 1
A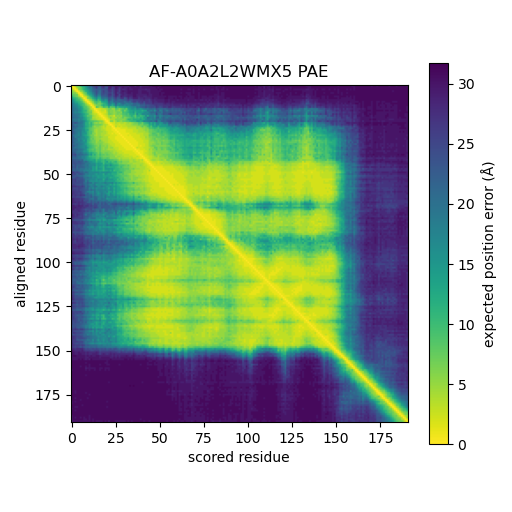TOM 631 C C . PHE A 1 80 ? 9.168 4.550 4.357 1.00 85.06 80 PHE A C 1
ATOM 633 O O . PHE A 1 80 ? 8.333 5.252 4.924 1.00 85.06 80 PHE A O 1
ATOM 640 N N . THR A 1 81 ? 10.160 5.089 3.642 1.00 83.81 81 THR A N 1
ATOM 641 C CA . THR A 1 81 ? 10.339 6.546 3.495 1.00 83.81 81 THR A CA 1
ATOM 642 C C . THR A 1 81 ? 9.268 7.196 2.623 1.00 83.81 81 THR A C 1
ATOM 644 O O . THR A 1 81 ? 8.909 8.347 2.869 1.00 83.81 81 THR A O 1
ATOM 647 N N . ALA A 1 82 ? 8.718 6.461 1.655 1.00 82.06 82 ALA A N 1
ATOM 648 C CA . ALA A 1 82 ? 7.640 6.907 0.773 1.00 82.06 82 ALA A CA 1
ATOM 649 C C . ALA A 1 82 ? 6.327 7.190 1.525 1.00 82.06 82 ALA A C 1
ATOM 651 O O . ALA A 1 82 ? 5.516 7.975 1.061 1.00 82.06 82 ALA A O 1
ATOM 652 N N . ILE A 1 83 ? 6.131 6.631 2.727 1.00 84.12 83 ILE A N 1
ATOM 653 C CA . ILE A 1 83 ? 4.978 6.970 3.586 1.00 84.12 83 ILE A CA 1
ATOM 654 C C . ILE A 1 83 ? 5.011 8.451 4.007 1.00 84.12 83 ILE A C 1
ATOM 656 O O . ILE A 1 83 ? 3.977 9.043 4.305 1.00 84.12 83 ILE A O 1
ATOM 660 N N . PHE A 1 84 ? 6.208 9.041 4.066 1.00 83.12 84 PHE A N 1
ATOM 661 C CA . PHE A 1 84 ? 6.445 10.394 4.574 1.00 83.12 84 PHE A CA 1
ATOM 662 C C . PHE A 1 84 ? 6.948 11.365 3.501 1.00 83.12 84 PHE A C 1
ATOM 664 O O . PHE A 1 84 ? 7.243 12.516 3.823 1.00 83.12 84 PHE A O 1
ATOM 671 N N . THR A 1 85 ? 7.095 10.902 2.259 1.00 79.38 85 THR A N 1
ATOM 672 C CA . THR A 1 85 ? 7.735 11.656 1.179 1.00 79.38 85 THR A CA 1
ATOM 673 C C . THR A 1 85 ? 6.897 11.550 -0.082 1.00 79.38 85 THR A C 1
ATOM 675 O O . THR A 1 85 ? 6.706 10.445 -0.581 1.00 79.38 85 THR A O 1
ATOM 678 N N . ASP A 1 86 ? 6.480 12.693 -0.620 1.00 75.38 86 ASP A N 1
ATOM 679 C CA . ASP A 1 86 ? 5.816 12.775 -1.921 1.00 75.38 86 ASP A CA 1
ATOM 680 C C . ASP A 1 86 ? 6.853 12.973 -3.033 1.00 75.38 86 ASP A C 1
ATOM 682 O O . ASP A 1 86 ? 7.814 13.733 -2.861 1.00 75.38 86 ASP A O 1
ATOM 686 N N . SER A 1 87 ? 6.668 12.327 -4.188 1.00 67.62 87 SER A N 1
ATOM 687 C CA . SER A 1 87 ? 7.530 12.565 -5.349 1.00 67.62 87 SER A CA 1
ATOM 688 C C . SER A 1 87 ? 7.032 13.714 -6.232 1.00 67.62 87 SER A C 1
ATOM 690 O O . SER A 1 87 ? 5.857 14.087 -6.237 1.00 67.62 87 SER A O 1
ATOM 692 N N . ASP A 1 88 ? 7.944 14.306 -7.009 1.00 70.19 88 ASP A N 1
ATOM 693 C CA . ASP A 1 88 ? 7.597 15.386 -7.933 1.00 70.19 88 ASP A CA 1
ATOM 694 C C . ASP A 1 88 ? 6.579 14.911 -8.982 1.00 70.19 88 ASP A C 1
ATOM 696 O O . ASP A 1 88 ? 6.834 13.964 -9.737 1.00 70.19 88 ASP A O 1
ATOM 700 N N . SER A 1 89 ? 5.466 15.637 -9.115 1.00 66.94 89 SER A N 1
ATOM 701 C CA . SER A 1 89 ? 4.334 15.295 -9.995 1.00 66.94 89 SER A CA 1
ATOM 702 C C . SER A 1 89 ? 4.707 15.098 -11.472 1.00 66.94 89 SER A C 1
ATOM 704 O O . SER A 1 89 ? 4.119 14.266 -12.164 1.00 66.94 89 SER A O 1
ATOM 706 N N . ALA A 1 90 ? 5.728 15.801 -11.968 1.00 63.88 90 ALA A N 1
ATOM 707 C CA . ALA A 1 90 ? 6.241 15.624 -13.328 1.00 63.88 90 ALA A CA 1
ATOM 708 C C . ALA A 1 90 ? 6.972 14.281 -13.528 1.00 63.88 90 ALA A C 1
ATOM 710 O O . ALA A 1 90 ? 6.951 13.715 -14.624 1.00 63.88 90 ALA A O 1
ATOM 711 N N . SER A 1 91 ? 7.617 13.761 -12.481 1.00 65.25 91 SER A N 1
ATOM 712 C CA . SER A 1 91 ? 8.302 12.465 -12.512 1.00 65.25 91 SER A CA 1
ATOM 713 C C . SER A 1 91 ? 7.298 11.306 -12.490 1.00 65.25 91 SER A C 1
ATOM 715 O O . SER A 1 91 ? 7.450 10.349 -13.251 1.00 65.25 91 SER A O 1
ATOM 717 N N . ILE A 1 92 ? 6.219 11.465 -11.714 1.00 68.44 92 ILE A N 1
ATOM 718 C CA . ILE A 1 92 ? 5.072 10.553 -11.626 1.00 68.44 92 ILE A CA 1
ATOM 719 C C . ILE A 1 92 ? 4.487 10.316 -13.021 1.00 68.44 92 ILE A C 1
ATOM 721 O O . ILE A 1 92 ? 4.493 9.191 -13.516 1.00 68.44 92 ILE A O 1
ATOM 725 N N . ILE A 1 93 ? 4.078 11.380 -13.714 1.00 68.50 93 ILE A N 1
ATOM 726 C CA . ILE A 1 93 ? 3.383 11.276 -15.008 1.00 68.50 93 ILE A CA 1
ATOM 727 C C . ILE A 1 93 ? 4.207 10.515 -16.061 1.00 68.50 93 ILE A C 1
ATOM 729 O O . ILE A 1 93 ? 3.663 9.703 -16.811 1.00 68.50 93 ILE A O 1
ATOM 733 N N . ASN A 1 94 ? 5.520 10.752 -16.127 1.00 71.62 94 ASN A N 1
ATOM 734 C CA . ASN A 1 94 ? 6.370 10.112 -17.131 1.00 71.62 94 ASN A CA 1
ATOM 735 C C . ASN A 1 94 ? 6.591 8.620 -16.852 1.00 71.62 94 ASN A C 1
ATOM 737 O O . ASN A 1 94 ? 6.528 7.816 -17.780 1.00 71.62 94 ASN A O 1
ATOM 741 N N . ASN A 1 95 ? 6.827 8.237 -15.595 1.00 74.75 95 ASN A N 1
ATOM 742 C CA . ASN A 1 95 ? 7.052 6.833 -15.241 1.00 74.75 95 ASN A CA 1
ATOM 743 C C . ASN A 1 95 ? 5.769 6.003 -15.289 1.00 74.75 95 ASN A C 1
ATOM 745 O O . ASN A 1 95 ? 5.809 4.844 -15.702 1.00 74.75 95 ASN A O 1
ATOM 749 N N . LEU A 1 96 ? 4.634 6.601 -14.919 1.00 80.88 96 LEU A N 1
ATOM 750 C CA . LEU A 1 96 ? 3.344 5.921 -14.978 1.00 80.88 96 LEU A CA 1
ATOM 751 C C . LEU A 1 96 ? 2.895 5.626 -16.407 1.00 80.88 96 LEU A C 1
ATOM 753 O O . LEU A 1 96 ? 2.281 4.596 -16.644 1.00 80.88 96 LEU A O 1
ATOM 757 N N . LYS A 1 97 ? 3.278 6.448 -17.388 1.00 81.81 97 LYS A N 1
ATOM 758 C CA . LYS A 1 97 ? 2.918 6.200 -18.789 1.00 81.81 97 LYS A CA 1
ATOM 759 C C . LYS A 1 97 ? 3.477 4.879 -19.332 1.00 81.81 97 LYS A C 1
ATOM 761 O O . LYS A 1 97 ? 2.784 4.177 -20.069 1.00 81.81 97 LYS A O 1
ATOM 766 N N . ASP A 1 98 ? 4.720 4.548 -18.988 1.00 78.12 98 ASP A N 1
ATOM 767 C CA . ASP A 1 98 ? 5.334 3.274 -19.380 1.00 78.12 98 ASP A CA 1
ATOM 768 C C . ASP A 1 98 ? 4.790 2.111 -18.538 1.00 78.12 98 ASP A C 1
ATOM 770 O O . ASP A 1 98 ? 4.583 1.013 -19.059 1.00 78.12 98 ASP A O 1
ATOM 774 N N . PHE A 1 99 ? 4.502 2.367 -17.259 1.00 86.12 99 PHE A N 1
ATOM 775 C CA . PHE A 1 99 ? 3.871 1.406 -16.359 1.00 86.12 99 PHE A CA 1
ATOM 776 C C . PHE A 1 99 ? 2.479 0.982 -16.859 1.00 86.12 99 PHE A C 1
ATOM 778 O O . PHE A 1 99 ? 2.247 -0.212 -17.058 1.00 86.12 99 PHE A O 1
ATOM 785 N N . ASP A 1 100 ? 1.594 1.935 -17.154 1.00 87.81 100 ASP A N 1
ATOM 78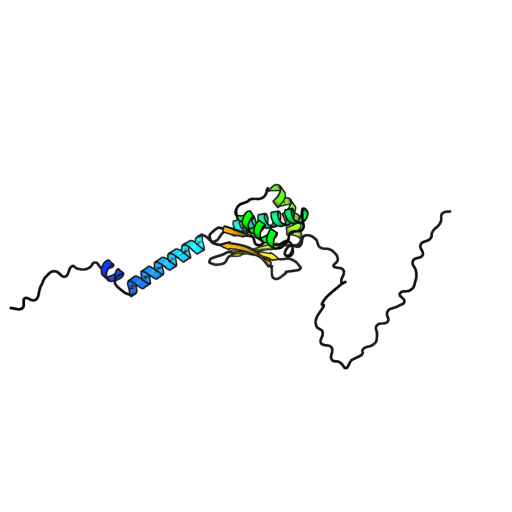6 C CA . ASP A 1 100 ? 0.198 1.709 -17.562 1.00 87.81 100 ASP A CA 1
ATOM 787 C C . ASP A 1 100 ? 0.069 0.959 -18.897 1.00 87.81 100 ASP A C 1
ATOM 789 O O . ASP A 1 100 ? -0.988 0.427 -19.236 1.00 87.81 100 ASP A O 1
ATOM 793 N N . LYS A 1 101 ? 1.149 0.893 -19.683 1.00 86.44 101 LYS A N 1
ATOM 794 C CA . LYS A 1 101 ? 1.160 0.183 -20.965 1.00 86.44 101 LYS A CA 1
ATOM 795 C C . LYS A 1 101 ? 1.133 -1.339 -20.805 1.00 86.44 101 LYS A C 1
ATOM 797 O O . LYS A 1 101 ? 0.590 -2.031 -21.667 1.00 86.44 101 LYS A O 1
ATOM 802 N N . TYR A 1 102 ? 1.749 -1.863 -19.746 1.00 87.00 102 TYR A N 1
ATOM 803 C CA . TYR A 1 10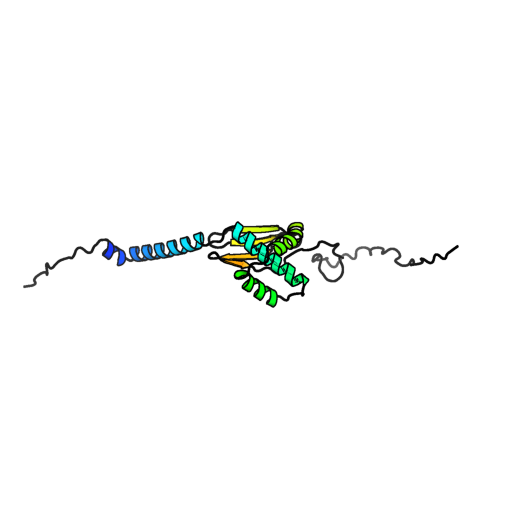2 ? 1.914 -3.309 -19.528 1.00 87.00 102 TYR A CA 1
ATOM 804 C C . TYR A 1 102 ? 1.414 -3.784 -18.166 1.00 87.00 102 TYR A C 1
ATOM 806 O O . TYR A 1 102 ? 1.351 -4.992 -17.925 1.00 87.00 102 TYR A O 1
ATOM 814 N N . ASN A 1 103 ? 1.078 -2.848 -17.283 1.00 89.75 103 ASN A N 1
ATOM 815 C CA . ASN A 1 103 ? 0.636 -3.110 -15.929 1.00 89.75 103 ASN A CA 1
ATOM 816 C C . ASN A 1 103 ? -0.712 -2.437 -15.695 1.00 89.75 103 ASN A C 1
ATOM 818 O O . ASN A 1 103 ? -1.028 -1.405 -16.281 1.00 89.75 103 ASN A O 1
ATOM 822 N N . ARG A 1 104 ? -1.495 -3.023 -14.798 1.00 91.06 104 ARG A N 1
ATOM 823 C CA . ARG A 1 104 ? -2.751 -2.464 -14.321 1.00 91.06 104 ARG A CA 1
ATOM 824 C C . ARG A 1 104 ? -2.728 -2.431 -12.806 1.00 91.06 104 ARG A C 1
ATOM 826 O O . ARG A 1 104 ? -2.506 -3.466 -12.180 1.00 91.06 104 ARG A O 1
ATOM 833 N N . LEU A 1 105 ? -2.959 -1.257 -12.233 1.00 91.31 105 LEU A N 1
ATOM 834 C CA . LEU A 1 105 ? -3.114 -1.087 -10.796 1.00 91.31 105 LEU A CA 1
ATOM 835 C C . LEU A 1 105 ? -4.593 -1.227 -10.425 1.00 91.31 105 LEU A C 1
ATOM 837 O O . LEU A 1 105 ? -5.438 -0.520 -10.969 1.00 91.31 105 LEU A O 1
ATOM 841 N N . GLU A 1 106 ? -4.902 -2.134 -9.506 1.00 92.50 106 GLU A N 1
ATOM 842 C CA . GLU A 1 106 ? -6.254 -2.352 -8.992 1.00 92.50 106 GLU A CA 1
ATOM 843 C C . GLU A 1 106 ? -6.263 -2.278 -7.467 1.00 92.50 106 GLU A C 1
ATOM 845 O O . GLU A 1 106 ? -5.397 -2.848 -6.795 1.00 92.50 106 GLU A O 1
ATOM 850 N N . VAL A 1 107 ? -7.259 -1.593 -6.909 1.00 93.38 107 VAL A N 1
ATOM 851 C CA . VAL A 1 107 ? -7.432 -1.461 -5.463 1.00 93.38 107 VAL A CA 1
ATOM 852 C C . VAL A 1 107 ? -8.583 -2.339 -4.995 1.00 93.38 107 VAL A C 1
ATOM 854 O O . VAL A 1 107 ? -9.695 -2.300 -5.505 1.00 93.38 107 VAL A O 1
ATOM 857 N N . TYR A 1 108 ? -8.308 -3.125 -3.964 1.00 92.06 108 TYR A N 1
ATOM 858 C CA . TYR A 1 108 ? -9.260 -4.001 -3.307 1.00 92.06 108 TYR A CA 1
ATOM 859 C C . TYR A 1 108 ? -9.540 -3.459 -1.910 1.00 92.06 108 TYR A C 1
ATOM 861 O O . TYR A 1 108 ? -8.670 -3.485 -1.031 1.00 92.06 108 TYR A O 1
ATOM 869 N N . ARG A 1 109 ? -10.761 -2.964 -1.696 1.00 89.38 109 ARG A N 1
ATOM 870 C CA . ARG A 1 109 ? -11.218 -2.489 -0.388 1.00 89.38 109 ARG A CA 1
ATOM 871 C C . ARG A 1 109 ? -11.793 -3.646 0.430 1.00 89.38 109 ARG A C 1
ATOM 873 O O . ARG A 1 109 ? -12.695 -4.350 -0.018 1.00 89.38 109 ARG A O 1
ATOM 880 N N . HIS A 1 110 ? -11.290 -3.817 1.647 1.00 89.19 110 HIS A N 1
ATOM 881 C CA . HIS A 1 110 ? -11.825 -4.731 2.655 1.00 89.19 110 HIS A CA 1
ATOM 882 C C . HIS A 1 110 ? -12.442 -3.940 3.820 1.00 89.19 110 HIS A C 1
ATOM 884 O O . HIS A 1 110 ? -12.447 -2.711 3.827 1.00 89.19 110 HIS A O 1
ATOM 890 N N . THR A 1 111 ? -12.984 -4.642 4.821 1.00 82.75 111 THR A N 1
ATOM 891 C CA . THR A 1 111 ? -13.705 -4.021 5.949 1.00 82.75 111 THR A CA 1
ATOM 892 C C . THR A 1 111 ? -12.818 -3.156 6.852 1.00 82.75 111 THR A C 1
ATOM 894 O O . THR A 1 111 ? -13.294 -2.169 7.398 1.00 82.75 111 THR A O 1
ATOM 897 N N . PHE A 1 112 ? -11.541 -3.516 7.020 1.00 84.56 112 PHE A N 1
ATOM 898 C CA . PHE A 1 112 ? -10.618 -2.841 7.953 1.00 84.56 112 PHE A CA 1
ATOM 899 C C . PHE A 1 112 ? -9.284 -2.442 7.320 1.00 84.56 112 PHE A C 1
ATOM 901 O O . PHE A 1 112 ? -8.392 -1.944 7.999 1.00 84.56 112 PHE A O 1
ATOM 908 N N . TYR A 1 113 ? -9.124 -2.710 6.030 1.00 89.19 113 TYR A N 1
ATOM 909 C CA . TYR A 1 113 ? -7.912 -2.415 5.286 1.00 89.19 113 TYR A CA 1
ATOM 910 C C . TYR A 1 113 ? -8.234 -2.356 3.797 1.00 89.19 113 TYR A C 1
ATOM 912 O O . TYR A 1 113 ? -9.273 -2.837 3.347 1.00 89.19 113 TYR A O 1
ATOM 920 N N . SER A 1 114 ? -7.327 -1.799 3.018 1.00 91.88 114 SER A N 1
ATOM 921 C CA . SER A 1 114 ? -7.341 -1.859 1.561 1.00 91.88 114 SER A CA 1
ATOM 922 C C . SER A 1 114 ? -6.013 -2.421 1.070 1.00 91.88 114 SER A C 1
ATOM 924 O O . SER A 1 114 ? -5.001 -2.401 1.771 1.00 91.88 114 SER A O 1
ATOM 926 N N . THR A 1 115 ? -6.006 -2.997 -0.123 1.00 93.50 115 THR A N 1
ATOM 927 C CA . THR A 1 115 ? -4.774 -3.475 -0.756 1.00 93.50 115 THR A CA 1
ATOM 928 C C . THR A 1 115 ? -4.739 -3.018 -2.196 1.00 93.50 115 THR A C 1
ATOM 930 O O . THR A 1 115 ? -5.767 -3.050 -2.862 1.00 93.50 115 THR A O 1
ATOM 933 N N . ALA A 1 116 ? -3.571 -2.613 -2.680 1.00 93.75 116 ALA A N 1
ATOM 934 C CA . ALA A 1 116 ? -3.360 -2.366 -4.099 1.00 93.75 116 ALA A CA 1
ATOM 935 C C . ALA A 1 116 ? -2.595 -3.541 -4.707 1.00 93.75 116 ALA A C 1
ATOM 937 O O . ALA A 1 116 ? -1.664 -4.078 -4.091 1.00 93.75 116 ALA A O 1
ATOM 938 N N . ARG A 1 117 ? -2.996 -3.956 -5.906 1.00 93.81 117 ARG A N 1
ATOM 939 C CA . ARG A 1 117 ? -2.357 -5.027 -6.665 1.00 93.81 117 ARG A CA 1
ATOM 940 C C . ARG A 1 117 ? -1.992 -4.558 -8.059 1.00 93.81 117 ARG A C 1
ATOM 942 O O . ARG A 1 117 ? -2.759 -3.847 -8.698 1.00 93.81 117 ARG A O 1
ATOM 949 N N . VAL A 1 118 ? -0.834 -5.001 -8.526 1.00 93.12 118 VAL A N 1
ATOM 950 C CA . VAL A 1 118 ? -0.393 -4.823 -9.906 1.00 93.12 118 VAL A CA 1
ATOM 951 C C . VAL A 1 118 ? -0.611 -6.118 -10.661 1.00 93.12 118 VAL A C 1
ATOM 953 O O . VAL A 1 118 ? -0.069 -7.158 -10.293 1.00 93.12 118 VAL A O 1
ATOM 956 N N . HIS A 1 119 ? -1.393 -6.032 -11.727 1.00 92.12 119 HIS A N 1
ATOM 957 C CA . HIS A 1 119 ? -1.609 -7.103 -12.686 1.00 92.12 119 HIS A CA 1
ATOM 958 C C . HIS A 1 119 ? -0.777 -6.830 -13.932 1.00 92.12 119 HIS A C 1
ATOM 960 O O . HIS A 1 119 ? -0.740 -5.707 -14.431 1.00 92.12 119 HIS A O 1
ATOM 966 N N . ASN A 1 120 ? -0.123 -7.860 -14.450 1.00 88.81 120 ASN A N 1
ATOM 967 C CA . ASN A 1 120 ? 0.621 -7.793 -15.702 1.00 88.81 120 ASN A CA 1
ATOM 968 C C . ASN A 1 120 ? 0.642 -9.175 -16.367 1.00 88.81 120 ASN A C 1
ATOM 970 O O . ASN A 1 120 ? 0.154 -10.157 -15.809 1.00 88.81 120 ASN A O 1
ATOM 974 N N . ASN A 1 121 ? 1.233 -9.268 -17.557 1.00 83.25 121 ASN A N 1
ATOM 975 C CA . ASN A 1 121 ? 1.269 -10.524 -18.312 1.00 83.25 121 ASN A CA 1
ATOM 976 C C . ASN A 1 121 ? 2.074 -11.651 -17.631 1.00 83.25 121 ASN A C 1
ATOM 978 O O . ASN A 1 121 ? 1.843 -12.815 -17.945 1.00 83.25 121 ASN A O 1
ATOM 982 N N . PHE A 1 122 ? 3.005 -11.339 -16.721 1.00 83.12 122 PHE A N 1
ATOM 983 C CA . PHE A 1 122 ? 3.760 -12.348 -15.961 1.00 83.12 122 PHE A CA 1
ATOM 984 C C . PHE A 1 122 ? 3.056 -12.766 -14.663 1.00 83.12 122 PHE A C 1
ATOM 986 O O . PHE A 1 122 ? 3.305 -13.861 -14.162 1.00 83.12 122 PHE A O 1
ATOM 993 N N . ARG A 1 123 ? 2.202 -11.896 -14.119 1.00 84.06 123 ARG A N 1
ATOM 994 C CA . ARG A 1 123 ? 1.457 -12.055 -12.864 1.00 84.06 123 ARG A CA 1
ATOM 995 C C . ARG A 1 123 ? -0.023 -11.736 -13.098 1.00 84.06 123 ARG A C 1
ATOM 997 O O . ARG A 1 123 ? -0.509 -10.705 -12.616 1.00 84.06 123 ARG A O 1
ATOM 1004 N N . PRO A 1 124 ? -0.758 -12.575 -13.851 1.00 83.44 124 PRO A N 1
ATOM 1005 C CA . PRO A 1 124 ? -2.184 -12.354 -14.094 1.00 83.44 124 PRO A CA 1
ATOM 1006 C C . PRO A 1 124 ? -3.005 -12.365 -12.794 1.00 83.44 124 PRO A C 1
ATOM 1008 O O . PRO A 1 124 ? -3.987 -11.634 -12.679 1.00 83.44 124 PRO A O 1
ATOM 1011 N N . GLU A 1 125 ? -2.576 -13.134 -11.788 1.00 86.19 125 GLU A N 1
ATOM 1012 C CA . GLU A 1 125 ? -3.184 -13.212 -10.454 1.00 86.19 125 GLU A CA 1
ATOM 1013 C C . GLU A 1 125 ? -3.076 -11.915 -9.630 1.00 86.19 125 GLU A C 1
ATOM 1015 O O . GLU A 1 125 ? -3.810 -11.736 -8.652 1.00 86.19 125 GLU A O 1
ATOM 1020 N N . GLY A 1 126 ? -2.190 -11.005 -10.043 1.00 86.50 126 GLY A N 1
ATOM 1021 C CA . GLY A 1 126 ? -1.912 -9.739 -9.379 1.00 86.50 126 GLY A CA 1
ATOM 1022 C C . GLY A 1 126 ? -0.978 -9.878 -8.178 1.00 86.50 126 GLY A C 1
ATOM 1023 O O . GLY A 1 126 ? -1.252 -10.620 -7.232 1.00 86.50 126 GLY A O 1
ATOM 1024 N N . THR A 1 127 ? 0.101 -9.098 -8.168 1.00 91.00 127 THR A N 1
ATOM 1025 C CA . THR A 1 127 ?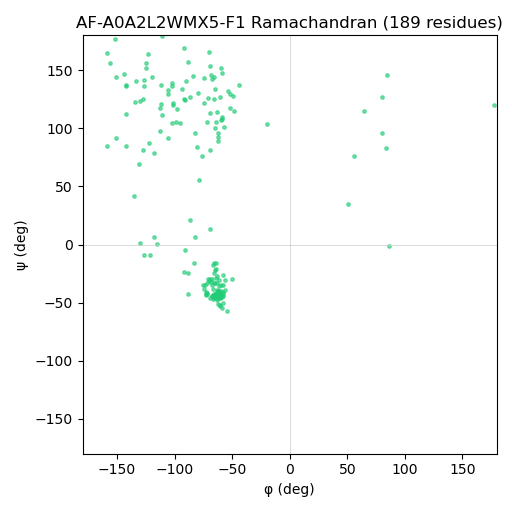 1.011 -8.993 -7.020 1.00 91.00 127 THR A CA 1
ATOM 1026 C C . THR A 1 127 ? 0.600 -7.826 -6.136 1.00 91.00 127 THR A C 1
ATOM 1028 O O . THR A 1 127 ? 0.332 -6.733 -6.626 1.00 91.00 127 THR A O 1
ATOM 1031 N N . ARG A 1 128 ? 0.549 -8.028 -4.816 1.00 92.75 128 ARG A N 1
ATOM 1032 C CA . ARG A 1 128 ? 0.253 -6.946 -3.870 1.00 92.75 128 ARG A CA 1
ATOM 1033 C C . ARG A 1 128 ? 1.430 -5.977 -3.786 1.00 92.75 128 ARG A C 1
ATOM 1035 O O . ARG A 1 128 ? 2.533 -6.395 -3.459 1.00 92.75 128 ARG A O 1
ATOM 1042 N N . VAL A 1 129 ? 1.152 -4.697 -4.001 1.00 92.19 129 VAL A N 1
ATOM 1043 C CA . VAL A 1 129 ? 2.164 -3.630 -4.030 1.00 92.19 129 VAL A CA 1
ATOM 1044 C C . VAL A 1 129 ? 1.926 -2.523 -3.009 1.00 92.19 129 VAL A C 1
ATOM 1046 O O . VAL A 1 129 ? 2.793 -1.675 -2.847 1.00 92.19 129 VAL A O 1
ATOM 1049 N N . ALA A 1 130 ? 0.778 -2.504 -2.329 1.00 92.19 130 ALA A N 1
ATOM 1050 C CA . ALA A 1 130 ? 0.544 -1.623 -1.189 1.00 92.19 130 ALA A CA 1
ATOM 1051 C C . ALA A 1 130 ? -0.541 -2.176 -0.262 1.00 92.19 130 ALA A C 1
ATOM 1053 O O . ALA A 1 130 ? -1.415 -2.953 -0.674 1.00 92.19 130 ALA A O 1
ATOM 1054 N N . ILE A 1 131 ? -0.494 -1.748 0.997 1.00 93.19 131 ILE A N 1
ATOM 1055 C CA . ILE A 1 131 ? -1.470 -2.070 2.037 1.00 93.19 131 ILE A CA 1
ATOM 1056 C C . ILE A 1 131 ? -1.898 -0.768 2.718 1.00 93.19 131 ILE A C 1
ATOM 1058 O O . ILE A 1 131 ? -1.065 -0.043 3.249 1.00 93.19 131 ILE A O 1
ATOM 1062 N N . GLY A 1 132 ? -3.199 -0.490 2.726 1.00 91.00 132 GLY A N 1
ATOM 1063 C CA . GLY A 1 132 ? -3.798 0.649 3.412 1.00 91.00 132 GLY A CA 1
ATOM 1064 C C . GLY A 1 132 ? -4.450 0.236 4.728 1.00 91.00 132 GLY A C 1
ATOM 1065 O O . GLY A 1 132 ? -5.361 -0.591 4.728 1.00 91.00 132 GLY A O 1
ATOM 1066 N N . ILE A 1 133 ? -4.006 0.798 5.853 1.00 88.94 133 ILE A N 1
ATOM 1067 C CA . ILE A 1 133 ? -4.554 0.522 7.193 1.00 88.94 133 ILE A CA 1
ATOM 1068 C C . ILE A 1 133 ? -4.566 1.830 7.989 1.00 88.94 133 ILE A C 1
ATOM 1070 O O . ILE A 1 133 ? -3.597 2.581 7.958 1.00 88.94 133 ILE A O 1
ATOM 1074 N N . PHE A 1 134 ? -5.648 2.099 8.728 1.00 83.38 134 PHE A N 1
ATOM 1075 C CA . PHE A 1 134 ? -5.773 3.269 9.615 1.00 83.38 134 PHE A CA 1
ATOM 1076 C C . PHE A 1 134 ? -5.431 4.625 8.955 1.00 83.38 134 PHE A C 1
ATOM 1078 O O . PHE A 1 134 ? -4.892 5.518 9.600 1.00 83.38 134 PHE A O 1
ATOM 1085 N N . GLY A 1 135 ? -5.756 4.787 7.675 1.00 82.06 135 GLY A N 1
ATOM 1086 C CA . GLY A 1 135 ? -5.619 6.029 6.915 1.00 82.06 135 GLY A CA 1
ATOM 1087 C C . GLY A 1 135 ? -4.238 6.200 6.299 1.00 82.06 135 GLY A C 1
ATOM 1088 O O . GLY A 1 135 ? -4.004 7.172 5.594 1.00 82.06 135 GLY A O 1
ATOM 1089 N N . ILE A 1 136 ? -3.339 5.247 6.543 1.00 87.00 136 ILE A N 1
ATOM 1090 C CA . ILE A 1 136 ? -1.974 5.245 6.035 1.00 87.00 136 ILE A CA 1
ATOM 1091 C C . ILE A 1 136 ? -1.886 4.218 4.913 1.00 87.00 136 ILE A C 1
ATOM 1093 O O . ILE A 1 136 ? -2.335 3.079 5.069 1.00 87.00 136 ILE A O 1
ATOM 1097 N N . VAL A 1 137 ? -1.284 4.616 3.796 1.00 90.44 137 VAL A N 1
ATOM 1098 C CA . VAL A 1 137 ? -0.935 3.717 2.696 1.00 90.44 137 VAL A CA 1
ATOM 1099 C C . VAL A 1 137 ? 0.532 3.347 2.838 1.00 90.44 137 VAL A C 1
ATOM 1101 O O . VAL A 1 137 ? 1.406 4.203 2.777 1.00 90.44 137 VAL A O 1
ATOM 1104 N N . ILE A 1 138 ? 0.799 2.064 3.056 1.00 89.62 138 ILE A N 1
ATOM 1105 C CA . ILE A 1 138 ? 2.149 1.511 3.130 1.00 89.62 138 ILE A CA 1
ATOM 1106 C C . ILE A 1 138 ? 2.451 0.882 1.767 1.00 89.62 138 ILE A C 1
ATOM 1108 O O . ILE A 1 138 ? 1.896 -0.185 1.465 1.00 89.62 138 ILE A O 1
ATOM 1112 N N . PRO A 1 139 ? 3.290 1.509 0.924 1.00 88.31 139 PRO A N 1
ATOM 1113 C CA . PRO A 1 139 ? 3.729 0.885 -0.311 1.00 88.31 139 PRO A CA 1
ATOM 1114 C C . PRO A 1 139 ? 4.650 -0.297 0.013 1.00 88.31 139 PRO A C 1
ATOM 1116 O O . PRO A 1 139 ? 5.383 -0.309 0.995 1.00 88.31 139 PRO A O 1
ATOM 1119 N N . THR A 1 140 ? 4.582 -1.334 -0.806 1.00 88.94 140 THR A N 1
ATOM 1120 C CA . THR A 1 140 ? 5.423 -2.536 -0.756 1.00 88.94 140 THR A CA 1
ATOM 1121 C C . THR A 1 140 ? 5.876 -2.884 -2.171 1.00 88.94 140 THR A C 1
ATOM 1123 O O . THR A 1 140 ? 5.819 -4.039 -2.590 1.00 88.94 140 THR A O 1
ATOM 1126 N N . VAL A 1 141 ? 6.242 -1.860 -2.942 1.00 88.19 141 VAL A N 1
ATOM 1127 C CA . VAL A 1 141 ? 6.547 -1.978 -4.366 1.00 88.19 141 VAL A CA 1
ATOM 1128 C C . VAL A 1 141 ? 7.961 -2.530 -4.541 1.00 88.19 141 VAL A C 1
ATOM 1130 O O . VAL A 1 141 ? 8.912 -2.002 -3.952 1.00 88.19 141 VAL A O 1
ATOM 1133 N N . SER A 1 142 ? 8.106 -3.553 -5.383 1.00 86.19 142 SER A N 1
ATOM 1134 C CA . SER A 1 142 ? 9.399 -4.008 -5.897 1.00 86.19 142 SER A CA 1
ATOM 1135 C C . SER A 1 142 ? 9.428 -3.896 -7.416 1.00 86.19 142 SER A C 1
ATOM 1137 O O . SER A 1 142 ? 8.435 -4.155 -8.096 1.00 86.19 142 SER A O 1
ATOM 1139 N N . TYR A 1 143 ? 10.591 -3.550 -7.962 1.00 84.56 143 TYR A N 1
ATOM 1140 C CA . TYR A 1 143 ? 10.765 -3.408 -9.407 1.00 84.56 143 TYR A CA 1
ATOM 1141 C C . TYR A 1 143 ? 10.568 -4.732 -10.155 1.00 84.56 143 TYR A C 1
ATOM 1143 O O . TYR A 1 143 ? 10.093 -4.740 -11.285 1.00 84.56 143 TYR A O 1
ATOM 1151 N N . ASN A 1 144 ? 10.861 -5.863 -9.504 1.00 83.88 144 ASN A N 1
ATOM 1152 C CA . ASN A 1 144 ? 10.660 -7.196 -10.082 1.00 83.88 144 ASN A CA 1
ATOM 1153 C C . ASN A 1 144 ? 9.180 -7.543 -10.311 1.00 83.88 144 ASN A C 1
ATOM 1155 O O . ASN A 1 144 ? 8.882 -8.463 -11.072 1.00 83.88 144 ASN A O 1
ATOM 1159 N N . ASP A 1 145 ? 8.265 -6.821 -9.662 1.00 83.44 145 ASP A N 1
ATOM 1160 C CA . ASP A 1 145 ? 6.822 -7.018 -9.800 1.00 83.44 145 ASP A CA 1
ATOM 1161 C C . ASP A 1 145 ? 6.216 -6.150 -10.920 1.00 83.44 145 ASP A C 1
ATOM 1163 O O . ASP A 1 145 ? 5.034 -6.293 -11.237 1.00 83.44 145 ASP A O 1
ATOM 1167 N N . ILE A 1 146 ? 7.018 -5.277 -11.547 1.00 85.94 146 ILE A N 1
ATOM 1168 C CA . ILE A 1 146 ? 6.601 -4.316 -12.574 1.00 85.94 146 ILE A CA 1
ATOM 1169 C C . ILE A 1 146 ? 7.194 -4.689 -13.938 1.00 85.94 146 ILE A C 1
ATOM 1171 O O . ILE A 1 146 ? 8.377 -4.995 -14.072 1.00 85.94 146 ILE A O 1
ATOM 1175 N N . VAL A 1 147 ? 6.384 -4.586 -14.993 1.00 85.44 147 VAL A N 1
ATOM 1176 C CA . VAL A 1 147 ? 6.823 -4.805 -16.378 1.00 85.44 147 VAL A CA 1
ATOM 1177 C C . VAL A 1 147 ? 7.007 -3.473 -17.086 1.00 85.44 147 VAL A C 1
ATOM 1179 O O . VAL A 1 147 ? 6.036 -2.844 -17.484 1.00 85.44 147 VAL A O 1
ATOM 1182 N N . MET A 1 148 ? 8.250 -3.043 -17.289 1.00 80.56 148 MET A N 1
ATOM 1183 C CA . MET A 1 148 ? 8.535 -1.771 -17.977 1.00 80.56 148 MET A CA 1
ATOM 1184 C C . MET A 1 148 ? 8.734 -1.925 -19.489 1.00 80.56 148 MET A C 1
ATOM 1186 O O . MET A 1 148 ? 8.547 -0.980 -20.251 1.00 80.56 148 MET A O 1
ATOM 1190 N N . THR A 1 149 ? 9.119 -3.115 -19.954 1.00 75.50 149 THR A N 1
ATOM 1191 C CA . THR A 1 149 ? 9.320 -3.400 -21.380 1.00 75.50 149 THR A CA 1
ATOM 1192 C C . THR A 1 149 ? 8.890 -4.824 -21.705 1.00 75.50 149 THR A C 1
ATOM 1194 O O . THR A 1 149 ? 9.047 -5.735 -20.894 1.00 75.50 149 THR A O 1
ATOM 1197 N N . VAL A 1 150 ? 8.361 -5.019 -22.912 1.00 66.50 150 VAL A N 1
ATOM 1198 C CA . VAL A 1 150 ? 8.123 -6.346 -23.485 1.00 66.50 150 VAL A CA 1
ATOM 1199 C C . VAL A 1 150 ? 9.076 -6.529 -24.658 1.00 66.50 150 VAL A C 1
ATOM 1201 O O . VAL A 1 150 ? 9.094 -5.731 -25.593 1.00 66.50 150 VAL A O 1
ATOM 1204 N N . GLY A 1 151 ? 9.910 -7.559 -24.583 1.00 58.81 151 GLY A N 1
ATOM 1205 C CA . GLY A 1 151 ? 10.801 -7.977 -25.660 1.00 58.81 151 GLY A CA 1
ATOM 1206 C C . GLY A 1 151 ? 10.533 -9.434 -26.027 1.00 58.81 151 GLY A C 1
ATOM 1207 O O . GLY A 1 151 ? 9.892 -10.147 -25.249 1.00 58.81 151 GLY A O 1
ATOM 1208 N N . PRO A 1 152 ? 11.009 -9.910 -27.191 1.00 50.31 152 PRO A N 1
ATOM 1209 C CA . PRO A 1 152 ? 11.000 -11.334 -27.481 1.00 50.31 152 PRO A CA 1
ATOM 1210 C C . PRO A 1 152 ? 11.822 -12.047 -26.403 1.00 50.31 152 PRO A C 1
ATOM 1212 O O . PRO A 1 152 ? 13.044 -11.901 -26.338 1.00 50.31 152 PRO A O 1
ATOM 1215 N N . VAL A 1 153 ? 11.145 -12.800 -25.536 1.00 48.66 153 VAL A N 1
ATOM 1216 C CA . VAL A 1 153 ? 11.806 -13.693 -24.585 1.00 48.66 153 VAL A CA 1
ATOM 1217 C C . VAL A 1 153 ? 12.527 -14.742 -25.422 1.00 48.66 153 VAL A C 1
ATOM 1219 O O . VAL A 1 153 ? 11.895 -15.618 -26.014 1.00 48.66 153 VAL A O 1
ATOM 1222 N N . ARG A 1 154 ? 13.856 -14.642 -25.523 1.00 41.19 154 ARG A N 1
ATOM 1223 C CA . ARG A 1 154 ? 14.655 -15.745 -26.057 1.00 41.19 154 ARG A CA 1
ATOM 1224 C C . ARG A 1 154 ? 14.477 -16.920 -25.094 1.00 41.19 154 ARG A C 1
ATOM 1226 O O . ARG A 1 154 ? 14.862 -16.830 -23.932 1.00 41.19 154 ARG A O 1
ATOM 1233 N N . LYS A 1 155 ? 13.842 -18.001 -25.555 1.00 44.38 155 LYS A N 1
ATOM 1234 C CA . LYS A 1 155 ? 13.818 -19.292 -24.854 1.00 44.38 155 LYS A CA 1
ATOM 1235 C C . LYS A 1 155 ? 15.229 -19.892 -24.902 1.00 44.38 155 LYS A C 1
ATOM 1237 O O . LYS A 1 155 ? 15.477 -20.693 -25.779 1.00 44.38 155 LYS A O 1
ATOM 1242 N N . GLU A 1 156 ? 16.136 -19.466 -24.027 1.00 42.06 156 GLU A N 1
ATOM 1243 C CA . GLU A 1 156 ? 17.475 -20.042 -23.758 1.00 42.06 156 GLU A CA 1
ATOM 1244 C C . GLU A 1 156 ? 18.120 -19.110 -22.709 1.00 42.06 156 GLU A C 1
ATOM 1246 O O . GLU A 1 156 ? 18.182 -17.908 -22.938 1.00 42.06 156 GLU A O 1
ATOM 1251 N N . TYR A 1 157 ? 18.528 -19.485 -21.495 1.00 41.22 157 TYR A N 1
ATOM 1252 C CA . TYR A 1 157 ? 19.096 -20.708 -20.929 1.00 41.22 157 TYR A CA 1
ATOM 1253 C C . TYR A 1 157 ? 18.505 -20.893 -19.507 1.00 41.22 157 TYR A C 1
ATOM 1255 O O . TYR A 1 157 ? 18.476 -19.939 -18.734 1.00 41.22 157 TYR A O 1
ATOM 1263 N N . ASN A 1 158 ? 18.100 -22.117 -19.153 1.00 41.97 158 ASN A N 1
ATOM 1264 C CA . ASN A 1 158 ? 17.663 -22.589 -17.821 1.00 41.97 158 ASN A CA 1
ATOM 1265 C C . ASN A 1 158 ? 16.200 -22.367 -17.353 1.00 41.97 158 ASN A C 1
ATOM 1267 O O . ASN A 1 158 ? 15.933 -21.576 -16.456 1.00 41.97 158 ASN A O 1
ATOM 1271 N N . GLN A 1 159 ? 15.346 -23.306 -17.802 1.00 47.59 159 GLN A N 1
ATOM 1272 C CA . GLN A 1 159 ? 14.317 -24.024 -17.004 1.00 47.59 159 GLN A CA 1
ATOM 1273 C C . GLN A 1 159 ? 12.932 -23.372 -16.795 1.00 47.59 159 GLN A C 1
ATOM 1275 O O . GLN A 1 159 ? 12.811 -22.166 -16.656 1.00 47.59 159 GLN A O 1
ATOM 1280 N N . LYS A 1 160 ? 11.812 -24.117 -16.718 1.00 36.50 160 LYS A N 1
ATOM 1281 C CA . LYS A 1 160 ? 11.492 -25.543 -16.982 1.00 36.50 160 LYS A CA 1
ATOM 1282 C C . LYS A 1 160 ? 10.092 -25.544 -17.618 1.00 36.50 160 LYS A C 1
ATOM 1284 O O . LYS A 1 160 ? 9.124 -25.164 -16.965 1.00 36.50 160 LYS A O 1
ATOM 1289 N N . ILE A 1 161 ? 9.971 -25.914 -18.893 1.00 45.62 161 ILE A N 1
ATOM 1290 C CA . ILE A 1 161 ? 8.658 -26.075 -19.532 1.00 45.62 161 ILE A CA 1
ATOM 1291 C C . ILE A 1 161 ? 8.170 -27.468 -19.147 1.00 45.62 161 ILE A C 1
ATOM 1293 O O . ILE A 1 161 ? 8.558 -28.427 -19.795 1.00 45.62 161 ILE A O 1
ATOM 1297 N N . ILE A 1 162 ? 7.351 -27.538 -18.095 1.00 46.47 162 ILE A N 1
ATOM 1298 C CA . ILE A 1 162 ? 6.451 -28.657 -17.776 1.00 46.47 162 ILE A CA 1
ATOM 1299 C C . ILE A 1 162 ? 7.185 -29.977 -17.460 1.00 46.47 162 ILE A C 1
ATOM 1301 O O . ILE A 1 162 ? 7.808 -30.602 -18.313 1.00 46.47 162 ILE A O 1
ATOM 1305 N N . GLU A 1 163 ? 7.071 -30.443 -16.214 1.00 42.44 163 GLU A N 1
ATOM 1306 C CA . GLU A 1 163 ? 7.327 -31.851 -15.889 1.00 42.44 163 GLU A CA 1
ATOM 1307 C C . GLU A 1 163 ? 6.404 -32.728 -16.733 1.00 42.44 163 GLU A C 1
ATOM 1309 O O . GLU A 1 163 ? 5.211 -32.855 -16.474 1.00 42.44 163 GLU A O 1
ATOM 1314 N N . THR A 1 164 ? 6.964 -33.288 -17.794 1.00 40.62 164 THR A N 1
ATOM 1315 C CA . THR A 1 164 ? 6.366 -34.377 -18.548 1.00 40.62 164 THR A CA 1
ATOM 1316 C C . THR A 1 164 ? 6.981 -35.643 -17.972 1.00 40.62 164 THR A C 1
ATOM 1318 O O . THR A 1 164 ? 8.160 -35.916 -18.180 1.00 40.62 164 THR A O 1
ATOM 1321 N N . ASN A 1 165 ? 6.202 -36.368 -17.166 1.00 40.03 165 ASN A N 1
ATOM 1322 C CA . ASN A 1 165 ? 6.470 -37.780 -16.916 1.00 40.03 165 ASN A CA 1
ATOM 1323 C C . ASN A 1 165 ? 6.400 -38.467 -18.280 1.00 40.03 165 ASN A C 1
ATOM 1325 O O . ASN A 1 165 ? 5.320 -38.564 -18.863 1.00 40.03 165 ASN A O 1
ATOM 1329 N N . TYR A 1 166 ? 7.550 -38.862 -18.809 1.00 42.44 166 TYR A N 1
ATOM 1330 C CA . TYR A 1 166 ? 7.608 -39.810 -19.907 1.00 42.44 166 TYR A CA 1
ATOM 1331 C C . TYR A 1 166 ? 7.734 -41.196 -19.286 1.00 42.44 166 TYR A C 1
ATOM 1333 O O . TYR A 1 166 ? 8.624 -41.410 -18.469 1.00 42.44 166 TYR A O 1
ATOM 1341 N N . ASP A 1 167 ? 6.823 -42.097 -19.649 1.00 42.72 167 ASP A N 1
ATOM 1342 C CA . ASP A 1 167 ? 6.968 -43.527 -19.390 1.00 42.72 167 ASP A CA 1
ATOM 1343 C C . ASP A 1 167 ? 8.175 -44.058 -20.183 1.00 42.72 167 ASP A C 1
ATOM 1345 O O . ASP A 1 167 ? 8.335 -43.768 -21.374 1.00 42.72 167 ASP A O 1
ATOM 1349 N N . ASP A 1 168 ? 9.013 -44.849 -19.517 1.00 48.09 168 ASP A N 1
ATOM 1350 C CA . ASP A 1 168 ? 10.365 -45.249 -19.935 1.00 48.09 168 ASP A CA 1
ATOM 1351 C C . ASP A 1 168 ? 10.438 -46.211 -21.148 1.00 48.09 168 ASP A C 1
ATOM 1353 O O . ASP A 1 168 ? 11.490 -46.791 -21.420 1.00 48.09 168 ASP A O 1
ATOM 1357 N N . GLU A 1 169 ? 9.356 -46.403 -21.908 1.00 50.12 169 GLU A N 1
ATOM 1358 C CA . GLU A 1 169 ? 9.269 -47.437 -22.957 1.00 50.12 169 GLU A CA 1
ATOM 1359 C C . GLU A 1 169 ? 9.066 -46.924 -24.393 1.00 50.12 169 GLU A C 1
ATOM 1361 O O . GLU A 1 169 ? 8.937 -47.730 -25.316 1.00 50.12 169 GLU A O 1
ATOM 1366 N N . TYR A 1 170 ? 9.110 -45.610 -24.645 1.00 47.09 170 TYR A N 1
ATOM 1367 C CA . TYR A 1 170 ? 8.932 -45.080 -26.005 1.00 47.09 170 TYR A CA 1
ATOM 1368 C C 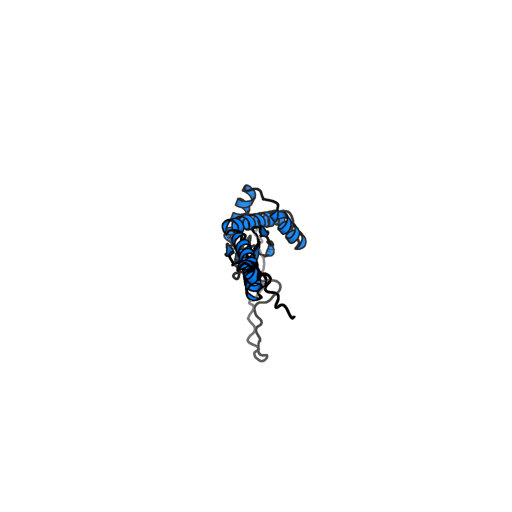. TYR A 1 170 ? 10.118 -44.240 -26.502 1.00 47.09 170 TYR A C 1
ATOM 1370 O O . TYR A 1 170 ? 10.124 -43.012 -26.428 1.00 47.09 170 TYR A O 1
ATOM 1378 N N . PHE A 1 171 ? 11.116 -44.905 -27.096 1.00 47.53 171 PHE A N 1
ATOM 1379 C CA . PHE A 1 171 ? 12.152 -44.259 -27.912 1.00 47.53 171 PHE A CA 1
ATOM 1380 C C . PHE A 1 171 ? 11.578 -43.895 -29.290 1.00 47.53 171 PHE A C 1
ATOM 1382 O O . PHE A 1 171 ? 11.797 -44.580 -30.289 1.00 47.53 171 PHE A O 1
ATOM 1389 N N . GLY A 1 172 ? 10.782 -42.825 -29.325 1.00 50.41 172 GLY A N 1
ATOM 1390 C CA . GLY A 1 172 ? 10.303 -42.219 -30.564 1.00 50.41 172 GLY A CA 1
ATOM 1391 C C . GLY A 1 172 ? 11.452 -41.732 -31.457 1.00 50.41 172 GLY A C 1
ATOM 1392 O O . GLY A 1 172 ? 12.537 -41.398 -30.988 1.00 50.41 172 GLY A O 1
ATOM 1393 N N . THR A 1 173 ? 11.194 -41.711 -32.763 1.00 52.56 173 THR A N 1
ATOM 1394 C CA . THR A 1 173 ? 12.125 -41.389 -33.852 1.00 52.56 173 THR A CA 1
ATOM 1395 C C . THR A 1 173 ? 12.894 -40.084 -33.615 1.00 52.56 173 THR A C 1
ATOM 1397 O O . THR A 1 173 ? 12.282 -39.039 -33.394 1.00 52.56 173 THR A O 1
ATOM 1400 N N . ASN A 1 174 ? 14.230 -40.133 -33.713 1.00 49.62 174 ASN A N 1
ATOM 1401 C CA . ASN A 1 174 ? 15.084 -38.943 -33.654 1.00 49.62 174 ASN A CA 1
ATOM 1402 C C . ASN A 1 174 ? 14.600 -37.881 -34.661 1.00 49.62 174 ASN A C 1
ATOM 1404 O O . ASN A 1 174 ? 14.434 -38.211 -35.840 1.00 49.62 174 ASN A O 1
ATOM 1408 N N . PRO A 1 175 ? 14.408 -36.617 -34.245 1.00 51.88 175 PRO A N 1
ATOM 1409 C CA . PRO A 1 175 ? 14.147 -35.538 -35.183 1.00 51.88 175 PRO A CA 1
ATOM 1410 C C . PRO A 1 175 ? 15.384 -35.320 -36.066 1.00 51.88 175 PRO A C 1
ATOM 1412 O O . PRO A 1 175 ? 16.491 -35.120 -35.565 1.00 51.88 175 PRO A O 1
ATOM 1415 N N . ASP A 1 176 ? 15.183 -35.379 -37.381 1.00 51.56 176 ASP A N 1
ATOM 1416 C CA . ASP A 1 176 ? 16.178 -35.046 -38.400 1.00 51.56 176 ASP A CA 1
ATOM 1417 C C . ASP A 1 176 ? 16.512 -33.547 -38.312 1.00 51.56 176 ASP A C 1
ATOM 1419 O O . ASP A 1 176 ? 15.743 -32.680 -38.736 1.00 51.56 176 ASP A O 1
ATOM 1423 N N . LEU A 1 177 ? 17.642 -33.235 -37.677 1.00 50.78 177 LEU A N 1
ATOM 1424 C CA . LEU A 1 177 ? 18.206 -31.891 -37.613 1.00 50.78 177 LEU A CA 1
ATOM 1425 C C . LEU A 1 177 ? 18.957 -31.636 -38.921 1.00 50.78 177 LEU A C 1
ATOM 1427 O O . LEU A 1 177 ? 20.168 -31.839 -39.003 1.00 50.78 177 LEU A O 1
ATOM 1431 N N . GLY A 1 178 ? 18.212 -31.217 -39.946 1.00 40.69 178 GLY A N 1
ATOM 1432 C CA . GLY A 1 178 ? 18.747 -30.879 -41.262 1.00 40.69 178 GLY A CA 1
ATOM 1433 C C . GLY A 1 178 ? 20.031 -30.035 -41.197 1.00 40.69 178 GLY A C 1
ATOM 1434 O O . GLY A 1 178 ? 20.144 -29.105 -40.400 1.00 40.69 178 GLY A O 1
ATOM 1435 N N . ASN A 1 179 ? 20.992 -30.401 -42.051 1.00 40.78 179 ASN A N 1
ATOM 1436 C CA . ASN A 1 179 ? 22.337 -29.839 -42.236 1.00 40.78 179 ASN A CA 1
ATOM 1437 C C . ASN A 1 179 ? 22.569 -28.409 -41.702 1.00 40.78 179 ASN A C 1
ATOM 1439 O O . ASN A 1 179 ? 22.268 -27.420 -42.368 1.00 40.78 179 ASN A O 1
ATOM 1443 N N . THR A 1 180 ? 23.251 -28.303 -40.560 1.00 51.69 180 THR A N 1
ATOM 1444 C CA . THR A 1 180 ? 23.756 -27.051 -39.963 1.00 51.69 180 THR A CA 1
ATOM 1445 C C . THR A 1 180 ? 25.144 -26.627 -40.469 1.00 51.69 180 THR A C 1
ATOM 1447 O O . THR A 1 180 ? 25.815 -25.811 -39.839 1.00 51.69 180 THR A O 1
ATOM 1450 N N . TYR A 1 181 ? 25.579 -27.113 -41.634 1.00 43.69 181 TYR A N 1
ATOM 1451 C CA . TYR A 1 181 ? 26.874 -26.761 -42.223 1.00 43.69 181 TYR A CA 1
ATOM 1452 C C . TYR A 1 181 ? 26.712 -26.285 -43.667 1.00 43.69 181 TYR A C 1
ATOM 1454 O O . TYR A 1 181 ? 26.890 -27.066 -44.590 1.00 43.69 181 TYR A O 1
ATOM 1462 N N . ASN A 1 182 ? 26.349 -25.012 -43.843 1.00 43.19 182 ASN A N 1
ATOM 1463 C CA . ASN A 1 182 ? 26.669 -24.187 -45.017 1.00 43.19 182 ASN A CA 1
ATOM 1464 C C . ASN A 1 182 ? 26.552 -22.706 -44.599 1.00 43.19 182 ASN A C 1
ATOM 1466 O O . ASN A 1 182 ? 25.460 -22.163 -44.468 1.00 43.19 182 ASN A O 1
ATOM 1470 N N . THR A 1 183 ? 27.627 -22.161 -44.029 1.00 43.91 183 THR A N 1
ATOM 1471 C CA . THR A 1 183 ? 28.591 -21.253 -44.690 1.00 43.91 183 THR A CA 1
ATOM 1472 C C . THR A 1 183 ? 28.119 -19.801 -44.789 1.00 43.91 183 THR A C 1
ATOM 1474 O O . THR A 1 183 ? 27.477 -19.368 -45.738 1.00 43.91 183 THR A O 1
ATOM 1477 N N . TYR A 1 184 ? 28.573 -19.017 -43.805 1.00 39.47 184 TYR A N 1
ATOM 1478 C CA . TYR A 1 184 ? 29.005 -17.640 -44.021 1.00 39.47 184 TYR A CA 1
ATOM 1479 C C . TYR A 1 184 ? 29.965 -17.596 -45.221 1.00 39.47 184 TYR A C 1
ATOM 1481 O O . TYR A 1 184 ? 31.065 -18.140 -45.144 1.00 39.47 184 TYR A O 1
ATOM 1489 N N . GLN A 1 185 ? 29.573 -16.931 -46.305 1.00 36.97 185 GLN A N 1
ATOM 1490 C CA . GLN A 1 185 ? 30.506 -16.418 -47.307 1.00 36.97 185 GLN A CA 1
ATOM 1491 C C . GLN A 1 185 ? 29.881 -15.176 -47.952 1.00 36.97 185 GLN A C 1
ATOM 1493 O O . GLN A 1 185 ? 29.080 -15.263 -48.875 1.00 36.97 185 GLN A O 1
ATOM 1498 N N . GLY A 1 186 ? 30.191 -14.012 -47.386 1.00 34.00 186 GLY A N 1
ATOM 1499 C CA . GLY A 1 186 ? 29.893 -12.707 -47.966 1.00 34.00 186 GLY A CA 1
ATOM 1500 C C . GLY A 1 186 ? 31.208 -11.992 -48.225 1.00 34.00 186 GLY A C 1
ATOM 1501 O O . GLY A 1 186 ? 31.620 -11.172 -47.413 1.00 34.00 186 GLY A O 1
ATOM 1502 N N . ASP A 1 187 ? 31.876 -12.366 -49.314 1.00 36.44 187 ASP A N 1
ATOM 1503 C CA . ASP A 1 187 ? 32.966 -11.600 -49.915 1.00 36.44 187 ASP A CA 1
ATOM 1504 C C . ASP A 1 187 ? 32.456 -11.111 -51.274 1.00 36.44 187 ASP A C 1
ATOM 1506 O O . ASP A 1 187 ? 32.045 -11.908 -52.118 1.00 36.44 187 ASP A O 1
ATOM 1510 N N . GLY A 1 188 ? 32.373 -9.795 -51.430 1.00 35.22 188 GLY A N 1
ATOM 1511 C CA . GLY A 1 188 ? 31.833 -9.114 -52.601 1.00 35.22 188 GLY A CA 1
ATOM 1512 C C . GLY A 1 188 ? 32.675 -7.878 -52.858 1.00 35.22 188 GLY A C 1
ATOM 1513 O O . GLY A 1 188 ? 32.379 -6.798 -52.351 1.00 35.22 188 GLY A O 1
ATOM 1514 N N . SER A 1 189 ? 33.770 -8.098 -53.577 1.00 36.06 189 SER A N 1
ATOM 1515 C CA . SER A 1 189 ? 34.730 -7.105 -54.045 1.00 36.06 189 SER A CA 1
ATOM 1516 C C . SER A 1 189 ? 34.125 -6.203 -55.125 1.00 36.06 189 SER A C 1
ATOM 1518 O O . SER A 1 189 ? 33.191 -6.579 -55.829 1.00 36.06 189 SER A O 1
ATOM 1520 N N . ALA A 1 190 ? 34.682 -4.996 -55.207 1.00 35.59 190 ALA A N 1
ATOM 1521 C CA . ALA A 1 190 ? 34.340 -3.949 -56.155 1.00 35.59 190 ALA A CA 1
ATOM 1522 C C . ALA A 1 190 ? 34.724 -4.306 -57.603 1.00 35.59 190 ALA A C 1
ATOM 1524 O O . ALA A 1 190 ? 35.815 -4.831 -57.836 1.00 35.59 190 ALA A O 1
ATOM 1525 N N . GLU A 1 191 ? 33.871 -3.904 -58.546 1.00 37.84 191 GLU A N 1
ATOM 1526 C CA . GLU A 1 191 ? 34.229 -3.508 -59.917 1.00 37.84 191 GLU A CA 1
ATOM 1527 C C . GLU A 1 191 ? 33.730 -2.079 -60.159 1.00 37.84 191 GLU A C 1
ATOM 1529 O O . GLU A 1 191 ? 32.601 -1.765 -59.708 1.00 37.84 191 GLU A O 1
#